Protein AF-A0A7H0GX21-F1 (afdb_monomer_lite)

Structure (mmCIF, N/CA/C/O backbone):
data_AF-A0A7H0GX21-F1
#
_entry.id   AF-A0A7H0GX21-F1
#
loop_
_atom_site.group_PDB
_atom_site.id
_atom_site.type_symbol
_atom_site.label_atom_id
_atom_site.label_alt_id
_atom_site.label_comp_id
_atom_site.label_asym_id
_atom_site.label_entity_id
_atom_site.label_seq_id
_atom_site.pdbx_PDB_ins_code
_atom_site.Cartn_x
_atom_site.Cartn_y
_atom_site.Cartn_z
_atom_site.occupancy
_atom_site.B_iso_or_equiv
_atom_site.auth_seq_id
_atom_site.auth_comp_id
_atom_site.auth_asym_id
_atom_site.auth_atom_id
_atom_site.pdbx_PDB_model_num
ATOM 1 N N . MET A 1 1 ? 19.961 -3.019 -1.672 1.00 74.25 1 MET A N 1
ATOM 2 C CA . MET A 1 1 ? 20.566 -2.486 -0.443 1.00 74.25 1 MET A CA 1
ATOM 3 C C . MET A 1 1 ? 20.013 -3.320 0.682 1.00 74.25 1 MET A C 1
ATOM 5 O O . MET A 1 1 ? 18.798 -3.332 0.883 1.00 74.25 1 MET A O 1
ATOM 9 N N . ASP A 1 2 ? 20.897 -4.065 1.322 1.00 89.25 2 ASP A N 1
ATOM 10 C CA . ASP A 1 2 ? 20.514 -5.063 2.308 1.00 89.25 2 ASP A CA 1
ATOM 11 C C . ASP A 1 2 ? 20.635 -4.426 3.687 1.00 89.25 2 ASP A C 1
ATOM 13 O O . ASP A 1 2 ? 21.675 -3.855 4.029 1.00 89.25 2 ASP A O 1
ATOM 17 N N . ALA A 1 3 ? 19.533 -4.445 4.429 1.00 93.12 3 ALA A N 1
ATOM 18 C CA . ALA A 1 3 ? 19.441 -3.843 5.743 1.00 93.12 3 ALA A CA 1
ATOM 19 C C . ALA A 1 3 ? 18.530 -4.665 6.651 1.00 93.12 3 ALA A C 1
ATOM 21 O O . ALA A 1 3 ? 17.488 -5.170 6.220 1.00 93.12 3 ALA A O 1
ATOM 22 N N . GLU A 1 4 ? 18.904 -4.734 7.921 1.00 95.38 4 GLU A N 1
ATOM 23 C CA . GLU A 1 4 ? 18.076 -5.256 9.002 1.00 95.38 4 GLU A CA 1
ATOM 24 C C . GLU A 1 4 ? 17.514 -4.090 9.807 1.00 95.38 4 GLU A C 1
ATOM 26 O O . GLU A 1 4 ? 18.207 -3.111 10.080 1.00 95.38 4 GLU A O 1
ATOM 31 N N . GLY A 1 5 ? 16.238 -4.173 10.151 1.00 95.25 5 GLY A N 1
ATOM 32 C CA . GLY A 1 5 ? 15.486 -3.104 10.776 1.00 95.25 5 GLY A CA 1
ATOM 33 C C . GLY A 1 5 ? 14.825 -3.544 12.071 1.00 95.25 5 GLY A C 1
ATOM 34 O O . GLY A 1 5 ? 14.295 -4.650 12.159 1.00 95.25 5 GLY A O 1
ATOM 35 N N . THR A 1 6 ? 14.795 -2.643 13.048 1.00 96.31 6 THR A N 1
ATOM 36 C CA . THR A 1 6 ? 14.130 -2.841 14.338 1.00 96.31 6 THR A CA 1
ATOM 37 C C . THR A 1 6 ? 13.235 -1.647 14.648 1.00 96.31 6 THR A C 1
ATOM 39 O O . THR A 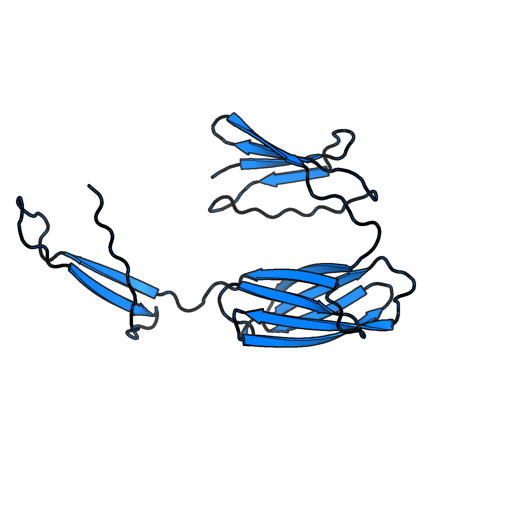1 6 ? 13.656 -0.503 14.481 1.00 96.31 6 THR A O 1
ATOM 42 N N . ILE A 1 7 ? 12.012 -1.906 15.112 1.00 95.56 7 ILE A N 1
ATOM 43 C CA . ILE A 1 7 ? 11.089 -0.892 15.633 1.00 95.56 7 ILE A CA 1
ATOM 44 C C . ILE A 1 7 ? 11.129 -0.922 17.157 1.00 95.56 7 ILE A C 1
ATOM 46 O O . ILE A 1 7 ? 10.951 -1.987 17.749 1.00 95.56 7 ILE A O 1
ATOM 50 N N . LEU A 1 8 ? 11.340 0.242 17.766 1.00 94.25 8 LEU A N 1
ATOM 51 C CA . LEU A 1 8 ? 11.380 0.445 19.210 1.00 94.25 8 LEU A CA 1
ATOM 52 C C . LEU A 1 8 ? 10.227 1.339 19.680 1.00 94.25 8 LEU A C 1
ATOM 54 O O . LEU A 1 8 ? 9.843 2.266 18.956 1.00 94.25 8 LEU A O 1
ATOM 58 N N . ASP A 1 9 ? 9.716 1.095 20.886 1.00 92.00 9 ASP A N 1
ATOM 59 C CA . ASP A 1 9 ? 8.868 2.057 21.604 1.00 92.00 9 ASP A CA 1
ATOM 60 C C . ASP A 1 9 ? 9.689 3.197 22.239 1.00 92.00 9 ASP A C 1
ATOM 62 O O . ASP A 1 9 ? 10.909 3.299 22.070 1.00 92.00 9 ASP A O 1
ATOM 66 N N . ALA A 1 10 ? 9.002 4.076 22.972 1.00 89.25 10 ALA A N 1
ATOM 67 C CA . ALA A 1 10 ? 9.611 5.202 23.670 1.00 89.25 10 ALA A CA 1
ATOM 68 C C . ALA A 1 10 ? 10.547 4.772 24.816 1.00 89.25 10 ALA A C 1
ATOM 70 O O . ALA A 1 10 ? 11.405 5.552 25.226 1.00 89.25 10 ALA A O 1
ATOM 71 N N . GLN A 1 11 ? 10.396 3.547 25.322 1.00 90.19 11 GLN A N 1
ATOM 72 C CA . GLN A 1 11 ? 11.200 2.950 26.386 1.00 90.19 11 GLN A CA 1
ATOM 73 C C . GLN A 1 11 ? 12.388 2.145 25.829 1.00 90.19 11 GLN A C 1
ATOM 75 O O . GLN A 1 11 ? 13.220 1.663 26.596 1.00 90.19 11 GLN A O 1
ATOM 80 N N . GLY A 1 12 ? 12.499 2.022 24.503 1.00 90.75 12 GLY A N 1
ATOM 81 C CA . GLY A 1 12 ? 13.546 1.262 23.827 1.00 90.75 12 GLY A CA 1
ATOM 82 C C . GLY A 1 12 ? 13.254 -0.236 23.703 1.00 90.75 12 GLY A C 1
ATOM 83 O O . GLY A 1 12 ? 14.140 -0.984 23.287 1.00 90.75 12 GLY A O 1
ATOM 84 N N . ALA A 1 13 ? 12.043 -0.693 24.031 1.00 92.12 13 ALA A N 1
ATOM 85 C CA . ALA A 1 13 ? 11.663 -2.089 23.863 1.00 92.12 13 ALA A CA 1
ATOM 86 C C . ALA A 1 13 ? 11.448 -2.421 22.382 1.00 92.12 13 ALA A C 1
ATOM 88 O O . ALA A 1 13 ? 10.879 -1.639 21.621 1.00 92.12 13 ALA A O 1
ATOM 89 N N . VAL A 1 14 ? 11.896 -3.608 21.970 1.00 93.25 14 VAL A N 1
ATOM 90 C CA . VAL A 1 14 ? 11.774 -4.081 20.587 1.00 93.25 14 VAL A CA 1
ATOM 91 C C . VAL A 1 14 ? 10.353 -4.565 20.317 1.00 93.25 14 VAL A C 1
ATOM 93 O O . VAL A 1 14 ? 9.901 -5.535 20.916 1.00 93.25 14 VAL A O 1
ATOM 96 N N . LEU A 1 15 ? 9.673 -3.924 19.366 1.00 92.19 15 LEU A N 1
ATOM 97 C CA . LEU A 1 15 ? 8.294 -4.248 18.984 1.00 92.19 15 LEU A CA 1
ATOM 98 C C . LEU A 1 15 ? 8.210 -5.085 17.709 1.00 92.19 15 LEU A C 1
ATOM 100 O O . LEU A 1 15 ? 7.289 -5.881 17.542 1.00 92.19 15 LEU A O 1
ATOM 104 N N . ALA A 1 16 ? 9.142 -4.879 16.779 1.00 94.06 16 ALA A N 1
ATOM 105 C CA . ALA A 1 16 ? 9.192 -5.614 15.524 1.00 94.06 16 ALA A CA 1
ATOM 106 C C . ALA A 1 16 ? 10.609 -5.626 14.955 1.00 94.06 16 ALA A C 1
ATOM 108 O O . ALA A 1 16 ? 11.380 -4.684 15.145 1.00 94.06 16 ALA A O 1
ATOM 109 N N . GLN A 1 17 ? 10.913 -6.676 14.200 1.00 94.81 17 GLN A N 1
ATOM 110 C CA . GLN A 1 17 ? 12.126 -6.796 13.401 1.00 94.81 17 GLN A CA 1
ATOM 111 C C . GLN A 1 17 ? 11.750 -7.071 11.949 1.00 94.81 17 GLN A C 1
ATOM 113 O O . GLN A 1 17 ? 10.741 -7.720 11.663 1.00 94.81 17 GLN A O 1
ATOM 118 N N . PHE A 1 18 ? 12.546 -6.559 11.020 1.00 94.56 18 PHE A N 1
ATOM 119 C CA . PHE A 1 18 ? 12.327 -6.729 9.593 1.00 94.56 18 PHE A CA 1
ATOM 120 C C . PHE A 1 18 ? 13.642 -6.700 8.829 1.00 94.56 18 PHE A C 1
ATOM 122 O O . PHE A 1 18 ? 14.675 -6.293 9.344 1.00 94.56 18 PHE A O 1
ATOM 129 N N . LYS A 1 19 ? 13.599 -7.124 7.571 1.00 94.38 19 LYS A N 1
ATOM 130 C CA . LYS A 1 19 ? 14.728 -7.025 6.650 1.00 94.38 19 LYS A CA 1
ATOM 131 C C . LYS A 1 19 ? 14.260 -6.483 5.317 1.00 94.38 19 LYS A C 1
ATOM 133 O O . LYS A 1 19 ? 13.098 -6.673 4.938 1.00 94.38 19 LYS A O 1
ATOM 138 N N . THR A 1 20 ? 15.154 -5.815 4.609 1.00 92.69 20 THR A N 1
ATOM 139 C CA . THR A 1 20 ? 14.897 -5.472 3.218 1.00 92.69 20 THR A CA 1
ATOM 140 C C . THR A 1 20 ? 14.940 -6.726 2.344 1.00 92.69 20 THR A C 1
ATOM 142 O O . THR A 1 20 ? 15.525 -7.759 2.667 1.00 92.69 20 THR A O 1
ATOM 145 N N . LEU A 1 21 ? 14.230 -6.635 1.233 1.00 89.06 21 LEU A N 1
ATOM 146 C CA . LEU A 1 21 ? 14.179 -7.575 0.133 1.00 89.06 21 LEU A CA 1
ATOM 147 C C . LEU A 1 21 ? 14.850 -6.896 -1.072 1.00 89.06 21 LEU A C 1
ATOM 149 O O . LEU A 1 21 ? 15.739 -6.049 -0.945 1.00 89.06 21 LEU A O 1
ATOM 153 N N . LYS A 1 22 ? 14.397 -7.233 -2.280 1.00 86.75 22 LYS A N 1
ATOM 154 C CA . LYS A 1 22 ? 14.915 -6.649 -3.514 1.00 86.75 22 LYS A CA 1
ATOM 155 C C . LYS A 1 22 ? 14.783 -5.120 -3.510 1.00 86.75 22 LYS A C 1
ATOM 157 O O . LYS A 1 22 ? 13.753 -4.574 -3.121 1.00 86.75 22 LYS A O 1
ATOM 162 N N . PHE A 1 23 ? 15.830 -4.444 -3.983 1.00 85.06 23 PHE A N 1
ATOM 163 C CA . PHE A 1 23 ? 15.886 -2.983 -4.139 1.00 85.06 23 PHE A CA 1
ATOM 164 C C . PHE A 1 23 ? 15.712 -2.176 -2.840 1.00 85.06 23 PHE A C 1
ATOM 166 O O . PHE A 1 23 ? 15.386 -0.997 -2.899 1.00 85.06 23 PHE A O 1
ATOM 173 N N . GLY A 1 24 ? 15.941 -2.782 -1.668 1.00 85.94 24 GLY A N 1
ATOM 174 C CA . GLY A 1 24 ? 15.760 -2.089 -0.387 1.00 85.94 24 GLY A CA 1
ATOM 175 C C . GLY A 1 24 ? 14.299 -1.994 0.073 1.00 85.94 24 GLY A C 1
ATOM 176 O O . GLY A 1 24 ? 14.019 -1.344 1.074 1.00 85.94 24 GLY A O 1
ATOM 177 N N . LEU A 1 25 ? 13.362 -2.646 -0.625 1.00 88.12 25 LEU A N 1
ATOM 178 C CA . LEU A 1 25 ? 11.952 -2.699 -0.232 1.00 88.12 25 LEU A CA 1
ATOM 179 C C . LEU A 1 25 ? 11.747 -3.690 0.912 1.00 88.12 25 LEU A C 1
ATOM 181 O O . LEU A 1 25 ? 12.352 -4.751 0.916 1.00 88.12 25 LEU A O 1
ATOM 185 N N . GLY A 1 26 ? 10.842 -3.407 1.841 1.00 87.19 26 GLY A N 1
ATOM 186 C CA . GLY A 1 26 ? 10.503 -4.321 2.931 1.00 87.19 26 GLY A CA 1
ATOM 187 C C . GLY A 1 26 ? 9.049 -4.171 3.358 1.00 87.19 26 GLY A C 1
ATOM 188 O O . GLY A 1 26 ? 8.380 -3.197 3.011 1.00 87.19 26 GLY A O 1
ATOM 189 N N . LYS A 1 27 ? 8.551 -5.149 4.113 1.00 87.25 27 LYS A N 1
ATOM 190 C CA . LYS A 1 27 ? 7.226 -5.110 4.737 1.00 87.25 27 LYS A CA 1
ATOM 191 C C . LYS A 1 27 ? 7.335 -5.680 6.141 1.00 87.25 27 LYS A C 1
ATOM 193 O O . LYS A 1 27 ? 7.929 -6.736 6.330 1.00 87.25 27 LYS A O 1
ATOM 198 N N . PHE A 1 28 ? 6.704 -5.014 7.095 1.00 89.56 28 PHE A N 1
ATOM 199 C CA . PHE A 1 28 ? 6.534 -5.506 8.453 1.00 89.56 28 PHE A CA 1
ATOM 200 C C . PHE A 1 28 ? 5.136 -5.160 8.954 1.00 89.56 28 PHE A C 1
ATOM 202 O O . PHE A 1 28 ? 4.472 -4.274 8.411 1.00 89.56 28 PHE A O 1
ATOM 209 N N . ALA A 1 29 ? 4.675 -5.905 9.951 1.00 86.94 29 ALA A N 1
ATOM 210 C CA . ALA A 1 29 ? 3.443 -5.615 10.662 1.00 86.94 29 ALA A CA 1
ATOM 211 C C . ALA A 1 29 ? 3.805 -5.014 12.016 1.00 86.94 29 ALA A C 1
ATOM 213 O O . ALA A 1 29 ? 4.709 -5.495 12.693 1.00 86.94 29 ALA A O 1
ATOM 214 N N . PHE A 1 30 ? 3.106 -3.953 12.382 1.00 86.44 30 PHE A N 1
ATOM 215 C CA . PHE A 1 30 ? 3.296 -3.260 13.639 1.00 86.44 30 PHE A CA 1
ATOM 216 C C . PHE A 1 30 ? 1.964 -2.621 14.023 1.00 86.44 30 PHE A C 1
ATOM 218 O O . PHE A 1 30 ? 1.330 -1.972 13.189 1.00 86.44 30 PHE A O 1
ATOM 225 N N . THR A 1 31 ? 1.547 -2.832 15.267 1.00 85.25 31 THR A N 1
ATOM 226 C CA . THR A 1 31 ? 0.347 -2.222 15.836 1.00 85.25 31 THR A CA 1
ATOM 227 C C . THR A 1 31 ? 0.799 -1.339 16.987 1.00 85.25 31 THR A C 1
ATOM 229 O O . THR A 1 31 ? 1.321 -1.873 17.968 1.00 85.25 31 THR A O 1
ATOM 232 N N . PRO A 1 32 ? 0.634 -0.014 16.891 1.00 84.06 32 PRO A N 1
ATOM 233 C CA . PRO A 1 32 ? 0.922 0.856 18.013 1.00 84.06 32 PRO A CA 1
ATOM 234 C C . PRO A 1 32 ? 0.004 0.548 19.196 1.00 84.06 32 PRO A C 1
ATOM 236 O O . PRO A 1 32 ? -1.183 0.283 19.019 1.00 84.06 32 PRO A O 1
ATOM 239 N N . THR A 1 33 ? 0.565 0.570 20.398 1.00 77.31 33 THR A N 1
ATOM 240 C CA . THR A 1 33 ? -0.115 0.164 21.636 1.00 77.31 33 THR A CA 1
ATOM 241 C C . THR A 1 33 ? -0.567 1.342 22.493 1.00 77.31 33 THR A C 1
ATOM 243 O O . THR A 1 33 ? -1.404 1.154 23.370 1.00 77.31 33 THR A O 1
ATOM 246 N N . GLN A 1 34 ? -0.023 2.541 22.266 1.00 74.75 34 GLN A N 1
ATOM 247 C CA . GLN A 1 34 ? -0.271 3.724 23.089 1.00 74.75 34 GLN A CA 1
ATOM 248 C C . GLN A 1 34 ? -0.414 4.983 22.225 1.00 74.75 34 GLN A C 1
ATOM 250 O O . GLN A 1 34 ? 0.342 5.195 21.273 1.00 74.75 34 GLN A O 1
ATOM 255 N N . GLU A 1 35 ? -1.393 5.820 22.567 1.00 71.94 35 GLU A N 1
ATOM 256 C CA . GLU A 1 35 ? -1.643 7.105 21.911 1.00 71.94 35 GLU A CA 1
ATOM 257 C C . GLU A 1 35 ? -0.509 8.092 22.200 1.00 71.94 35 GLU A C 1
ATOM 259 O O . GLU A 1 35 ? 0.038 8.114 23.300 1.00 71.94 35 GLU A O 1
ATOM 264 N N . GLY A 1 36 ? -0.127 8.907 21.214 1.00 69.56 36 GLY A N 1
ATOM 265 C CA . GLY A 1 36 ? 0.942 9.897 21.390 1.00 69.56 36 GLY A CA 1
ATOM 266 C C . GLY A 1 36 ? 2.350 9.313 21.578 1.00 69.56 36 GLY A C 1
ATOM 267 O O . GLY A 1 36 ? 3.317 10.077 21.578 1.00 69.56 36 GLY A O 1
ATOM 268 N N . SER A 1 37 ? 2.500 7.987 21.679 1.00 75.75 37 SER A N 1
ATOM 269 C CA . SER A 1 37 ? 3.806 7.351 21.832 1.00 75.75 37 SER A CA 1
ATOM 270 C C . SER A 1 37 ? 4.665 7.531 20.583 1.00 75.75 37 SER A C 1
ATOM 272 O O . SER A 1 37 ? 4.227 7.343 19.445 1.00 75.75 37 SER A O 1
ATOM 274 N N . GLY A 1 38 ? 5.918 7.922 20.815 1.00 86.88 38 GLY A N 1
ATOM 275 C CA . GLY A 1 38 ? 6.940 8.008 19.782 1.00 86.88 38 GLY A CA 1
ATOM 276 C C . GLY A 1 38 ? 7.562 6.640 19.541 1.00 86.88 38 GLY A C 1
ATOM 277 O O . GLY A 1 38 ? 8.013 5.990 20.481 1.00 86.88 38 GLY A O 1
ATOM 278 N N . TYR A 1 39 ? 7.624 6.229 18.279 1.00 94.19 39 TYR A N 1
ATOM 279 C CA . TYR A 1 39 ? 8.296 4.999 17.867 1.00 94.19 39 TYR A CA 1
ATOM 280 C C . TYR A 1 39 ? 9.547 5.327 17.064 1.00 94.19 39 TYR A C 1
ATOM 282 O O . TYR A 1 39 ? 9.598 6.334 16.355 1.00 94.19 39 TYR A O 1
ATOM 290 N N . THR A 1 40 ? 10.562 4.474 17.154 1.00 95.38 40 THR A N 1
ATOM 291 C CA . THR A 1 40 ? 11.828 4.666 16.438 1.00 95.38 40 THR A CA 1
ATOM 292 C C . THR A 1 40 ? 12.140 3.453 15.578 1.00 95.38 40 THR A C 1
ATOM 294 O O . THR A 1 40 ? 1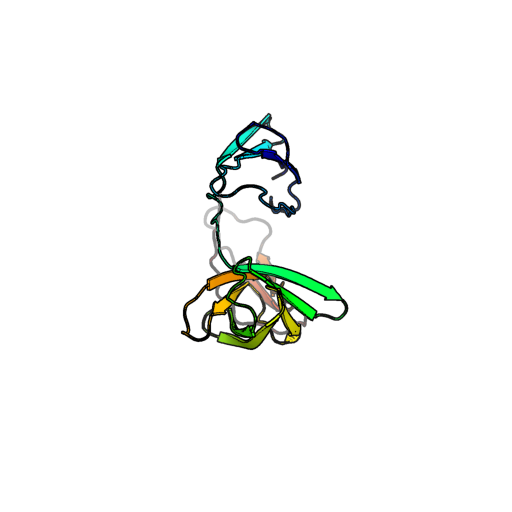2.134 2.329 16.064 1.00 95.38 40 THR A O 1
ATOM 297 N N . ALA A 1 41 ? 12.443 3.681 14.303 1.00 95.69 41 ALA A N 1
ATOM 298 C CA . ALA A 1 41 ? 13.000 2.676 13.411 1.00 95.69 41 ALA A CA 1
ATOM 299 C C . ALA A 1 41 ? 14.526 2.812 13.367 1.00 95.69 41 ALA A C 1
ATOM 301 O O . ALA A 1 41 ? 15.049 3.896 13.098 1.00 95.69 41 ALA A O 1
ATOM 302 N N . ILE A 1 42 ? 15.235 1.711 13.601 1.00 96.31 42 ILE A N 1
ATOM 303 C CA . ILE A 1 42 ? 16.690 1.610 13.454 1.00 96.31 42 ILE A CA 1
ATOM 304 C C . ILE A 1 42 ? 16.975 0.649 12.310 1.00 96.31 42 ILE A C 1
ATOM 306 O O . ILE A 1 42 ? 16.547 -0.498 12.372 1.00 96.31 42 ILE A O 1
ATOM 310 N N . LEU A 1 43 ? 17.702 1.102 11.291 1.00 95.31 43 LEU A N 1
ATOM 311 C CA . LEU A 1 43 ? 18.177 0.288 10.177 1.00 95.31 43 LEU A CA 1
ATOM 312 C C . LEU A 1 43 ? 19.686 0.090 10.301 1.00 95.31 43 LEU A C 1
ATOM 314 O O . LEU A 1 43 ? 20.411 1.051 10.553 1.00 95.31 43 LEU A O 1
ATOM 318 N N . ARG A 1 44 ? 20.155 -1.139 10.105 1.00 95.38 44 ARG A N 1
ATOM 319 C CA . ARG A 1 44 ? 21.566 -1.533 10.092 1.00 95.38 44 ARG A CA 1
ATOM 320 C C . ARG A 1 44 ? 21.905 -2.102 8.725 1.00 95.38 44 ARG A C 1
ATOM 322 O O . ARG A 1 44 ? 21.238 -3.025 8.264 1.00 95.38 44 ARG A O 1
ATOM 329 N N . PHE A 1 45 ? 22.930 -1.552 8.090 1.00 93.12 45 PHE A N 1
ATOM 330 C CA . PHE A 1 45 ? 23.367 -1.942 6.754 1.00 93.12 45 PHE A CA 1
ATOM 331 C C . PHE A 1 45 ? 24.579 -2.875 6.813 1.00 93.12 45 PHE A C 1
ATOM 333 O O . PHE A 1 45 ? 25.313 -2.916 7.802 1.00 93.12 45 PHE A O 1
ATOM 340 N N . SER A 1 46 ? 24.819 -3.614 5.729 1.00 89.12 46 SER A N 1
ATOM 341 C CA . SER A 1 46 ? 25.948 -4.552 5.628 1.00 89.12 46 SER A CA 1
ATOM 342 C C . SER A 1 46 ? 27.324 -3.882 5.753 1.00 89.12 46 SER A C 1
ATOM 344 O O . SER A 1 46 ? 28.267 -4.499 6.243 1.00 89.12 46 SER A O 1
ATOM 346 N N . ASN A 1 47 ? 27.436 -2.601 5.391 1.00 90.00 47 ASN A N 1
ATOM 347 C CA . ASN A 1 47 ? 28.640 -1.779 5.563 1.00 90.00 47 ASN A CA 1
ATOM 348 C C . ASN A 1 47 ? 28.838 -1.263 7.008 1.00 90.00 47 ASN A C 1
ATOM 350 O O . ASN A 1 47 ? 29.702 -0.422 7.237 1.00 90.00 47 ASN A O 1
ATOM 354 N N . ARG A 1 48 ? 28.061 -1.767 7.981 1.00 88.25 48 ARG A N 1
ATOM 355 C CA . ARG A 1 48 ? 28.036 -1.356 9.399 1.00 88.25 48 ARG A CA 1
ATOM 356 C C . ARG A 1 48 ? 27.507 0.055 9.663 1.00 88.25 48 ARG A C 1
ATOM 358 O O . ARG A 1 48 ? 27.504 0.483 10.817 1.00 88.25 48 ARG A O 1
ATOM 365 N N . GLU A 1 49 ? 27.013 0.760 8.651 1.00 93.62 49 GLU A N 1
ATOM 366 C CA . GLU A 1 49 ? 26.297 2.013 8.869 1.00 93.62 49 GLU A CA 1
ATOM 367 C C . GLU A 1 49 ? 24.933 1.750 9.512 1.00 93.62 49 GLU A C 1
ATOM 369 O O . GLU A 1 49 ? 24.330 0.680 9.360 1.00 93.62 49 GLU A O 1
ATOM 374 N N . SER A 1 50 ? 24.424 2.750 10.230 1.00 94.50 50 SER A N 1
ATOM 375 C CA . SER A 1 50 ? 23.083 2.697 10.797 1.00 94.50 50 SER A CA 1
ATOM 376 C C . SER A 1 50 ? 22.331 4.000 10.585 1.00 94.50 50 SER A C 1
ATOM 378 O O . SER A 1 50 ? 22.911 5.085 10.593 1.00 94.50 50 SER A O 1
ATOM 380 N N . VAL A 1 51 ? 21.023 3.879 10.381 1.00 95.12 51 VAL A N 1
ATOM 381 C CA . VAL A 1 51 ? 20.110 5.010 10.237 1.00 95.12 51 VAL A CA 1
ATOM 382 C C . VAL A 1 51 ? 18.998 4.866 11.259 1.00 95.12 51 VAL A C 1
ATOM 384 O O . VAL A 1 51 ? 18.277 3.871 11.275 1.00 95.12 51 VAL A O 1
ATOM 387 N N . THR A 1 52 ? 18.833 5.900 12.075 1.00 96.25 52 THR A N 1
ATOM 388 C CA . THR A 1 52 ? 17.767 5.991 13.073 1.00 96.25 52 THR A CA 1
ATOM 389 C C . THR A 1 52 ? 16.750 7.032 12.632 1.00 96.25 52 THR A C 1
ATOM 391 O O . THR A 1 52 ? 17.107 8.164 12.296 1.00 96.25 52 THR A O 1
ATOM 394 N N . ARG A 1 53 ? 15.467 6.665 12.623 1.00 95.31 53 ARG A N 1
ATOM 395 C CA . ARG A 1 53 ? 14.363 7.549 12.235 1.00 95.31 53 ARG A CA 1
ATOM 396 C C . ARG A 1 53 ? 13.217 7.449 13.229 1.00 95.31 53 ARG A C 1
ATOM 398 O O . ARG A 1 53 ? 12.726 6.359 13.503 1.00 95.31 53 ARG A O 1
ATOM 405 N N . LYS A 1 54 ? 12.763 8.601 13.728 1.00 94.31 54 LYS A N 1
ATOM 406 C CA . LYS A 1 54 ? 11.498 8.687 14.462 1.00 94.31 54 LYS A CA 1
ATOM 407 C C . LYS A 1 54 ? 10.349 8.450 13.485 1.00 94.31 54 LYS A C 1
ATOM 409 O O . LYS A 1 54 ? 10.326 9.048 12.409 1.00 94.31 54 LYS A O 1
ATOM 414 N N . LEU A 1 55 ? 9.433 7.566 13.853 1.00 91.75 55 LEU A N 1
ATOM 415 C CA . LEU A 1 55 ? 8.182 7.370 13.137 1.00 91.75 55 LEU A CA 1
ATOM 416 C C . LEU A 1 55 ? 7.201 8.499 13.494 1.00 91.75 55 LEU A C 1
ATOM 418 O O . LEU A 1 55 ? 7.331 9.102 14.564 1.00 91.75 55 LEU A O 1
ATOM 422 N N . PRO A 1 56 ? 6.228 8.798 12.615 1.00 89.00 56 PRO A N 1
ATOM 423 C CA . PRO A 1 56 ? 5.166 9.750 12.919 1.00 89.00 56 PRO A CA 1
ATOM 424 C C . PRO A 1 56 ? 4.435 9.397 14.218 1.00 89.00 56 PRO A C 1
ATOM 426 O O . PRO A 1 56 ? 4.300 8.220 14.561 1.00 89.00 56 PRO A O 1
ATOM 429 N N . SER A 1 57 ? 3.950 10.416 14.927 1.00 86.25 57 SER A N 1
ATOM 430 C CA . SER A 1 57 ? 3.150 10.220 16.134 1.00 86.25 57 SER A CA 1
ATOM 431 C C . SER A 1 57 ? 1.840 9.501 15.815 1.00 86.25 57 SER A C 1
ATOM 433 O O . SER A 1 57 ? 1.211 9.723 14.777 1.00 86.25 57 SER A O 1
ATOM 435 N N . VAL A 1 58 ? 1.419 8.632 16.731 1.00 86.88 58 VAL A N 1
ATOM 436 C CA . VAL A 1 58 ? 0.154 7.905 16.606 1.00 86.88 58 VAL A CA 1
ATOM 437 C C . VAL A 1 58 ? -1.003 8.828 16.945 1.00 86.88 58 VAL A C 1
ATOM 439 O O . VAL A 1 58 ? -1.029 9.436 18.016 1.00 86.88 58 VAL A O 1
ATOM 442 N N . GLN A 1 59 ? -1.974 8.900 16.040 1.00 84.25 59 GLN A N 1
ATOM 443 C CA . GLN A 1 59 ? -3.237 9.579 16.294 1.00 84.25 59 GLN A CA 1
ATOM 444 C C . GLN A 1 59 ? -4.117 8.721 17.204 1.00 84.25 59 GLN A C 1
ATOM 446 O O . GLN A 1 59 ? -4.293 7.530 16.953 1.00 84.25 59 GLN A O 1
ATOM 451 N N . ALA A 1 60 ? -4.685 9.347 18.236 1.00 83.62 60 ALA A N 1
ATOM 452 C CA . ALA A 1 60 ? -5.569 8.697 19.199 1.00 83.62 60 ALA A CA 1
ATOM 453 C C . ALA A 1 60 ? -6.823 8.105 18.549 1.00 83.62 60 ALA A C 1
ATOM 455 O O . ALA A 1 60 ? -7.300 7.055 18.954 1.00 83.62 60 ALA A O 1
ATOM 456 N N . GLN A 1 61 ? -7.358 8.758 17.517 1.00 87.00 61 GLN A N 1
ATOM 457 C CA . GLN A 1 61 ? -8.584 8.345 16.842 1.00 87.00 61 GLN A CA 1
ATOM 458 C C . GLN A 1 61 ? -8.425 8.446 15.331 1.00 87.00 61 GLN A C 1
ATOM 460 O O . GLN A 1 61 ? -7.775 9.366 14.834 1.00 87.00 61 GLN A O 1
ATOM 465 N N . GLY A 1 62 ? -9.048 7.527 14.593 1.00 89.50 62 GLY A N 1
ATOM 466 C CA . GLY A 1 62 ? -9.056 7.607 13.138 1.00 89.50 62 GLY A CA 1
ATOM 467 C C . GLY A 1 62 ? -9.503 6.336 12.430 1.00 89.50 62 GLY A C 1
ATOM 468 O O . GLY A 1 62 ? -10.248 5.513 12.969 1.00 89.50 62 GLY A O 1
ATOM 469 N N . TYR A 1 63 ? -9.045 6.210 11.185 1.00 92.06 63 TYR A N 1
ATOM 470 C CA . TYR A 1 63 ? -9.343 5.095 10.293 1.00 92.06 63 TYR A CA 1
ATOM 471 C C . TYR A 1 63 ? -8.036 4.535 9.738 1.00 92.06 63 TYR A C 1
ATOM 473 O O . TYR A 1 63 ? -7.186 5.274 9.237 1.00 92.06 63 TYR A O 1
ATOM 481 N N . VAL A 1 64 ? -7.894 3.215 9.785 1.00 92.56 64 VAL A N 1
ATOM 482 C CA . VAL A 1 64 ? -6.755 2.489 9.223 1.00 92.56 64 VAL A CA 1
ATOM 483 C C . VAL A 1 64 ? -7.229 1.651 8.045 1.00 92.56 64 VAL A C 1
ATOM 485 O O . VAL A 1 64 ? -8.174 0.872 8.169 1.00 92.56 64 VAL A O 1
ATOM 488 N N . LEU A 1 65 ? -6.536 1.790 6.914 1.00 95.31 65 LEU A N 1
ATOM 489 C CA . LEU A 1 65 ? -6.714 0.957 5.729 1.00 95.31 65 LEU A CA 1
ATOM 490 C C . LEU A 1 65 ? -5.656 -0.147 5.690 1.00 95.31 65 LEU A C 1
ATOM 492 O O . LEU A 1 65 ? -4.452 0.121 5.646 1.00 95.31 65 LEU A O 1
ATOM 496 N N . ARG A 1 66 ? -6.101 -1.402 5.632 1.00 94.31 66 A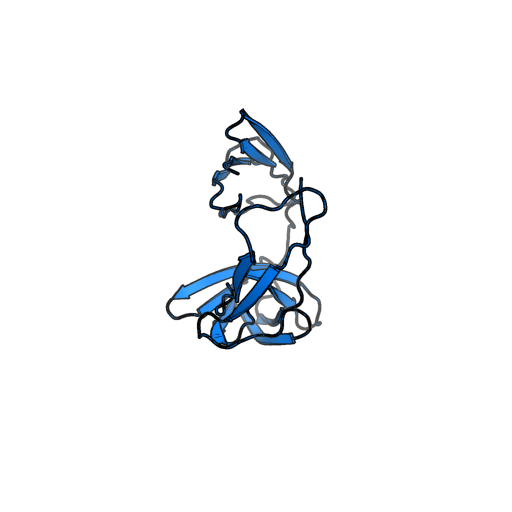RG A N 1
ATOM 497 C CA . ARG A 1 66 ? -5.239 -2.568 5.411 1.00 94.31 66 ARG A CA 1
ATOM 498 C C . ARG A 1 66 ? -5.584 -3.226 4.086 1.00 94.31 66 ARG A C 1
ATOM 500 O O . ARG A 1 66 ? -6.724 -3.608 3.856 1.00 94.31 66 ARG A O 1
ATOM 507 N N . LEU A 1 67 ? -4.570 -3.388 3.243 1.00 95.12 67 LEU A N 1
ATOM 508 C CA . LEU A 1 67 ? -4.688 -4.018 1.932 1.00 95.12 67 LEU A CA 1
ATOM 509 C C . LEU A 1 67 ? -4.096 -5.419 1.980 1.00 95.12 67 LEU A C 1
ATOM 511 O O . LEU A 1 67 ? -2.952 -5.605 2.406 1.00 95.12 67 LEU A O 1
ATOM 515 N N . GLU A 1 68 ? -4.867 -6.386 1.505 1.00 94.12 68 GLU A N 1
ATOM 516 C CA . GLU A 1 68 ? -4.459 -7.777 1.394 1.00 94.12 68 GLU A CA 1
ATOM 517 C C . GLU A 1 68 ? -4.824 -8.321 0.022 1.00 94.12 68 GLU A C 1
ATOM 519 O O . GLU A 1 68 ? -5.990 -8.339 -0.368 1.00 94.12 68 GLU A O 1
ATOM 524 N N . GLU A 1 69 ? -3.829 -8.820 -0.701 1.00 92.31 69 GLU A N 1
ATOM 525 C CA . GLU A 1 69 ? -4.108 -9.641 -1.871 1.00 92.31 69 GLU A CA 1
ATOM 526 C C . GLU A 1 69 ? -4.651 -10.989 -1.399 1.00 92.31 69 GLU A C 1
ATOM 528 O O . GLU A 1 69 ? -4.017 -11.685 -0.601 1.00 92.31 69 GLU A O 1
ATOM 533 N N . LYS A 1 70 ? -5.846 -11.341 -1.867 1.00 86.62 70 LYS A N 1
ATOM 534 C CA . LYS A 1 70 ? -6.422 -12.673 -1.686 1.00 86.62 70 LYS A CA 1
ATOM 535 C C . LYS A 1 70 ? -6.163 -13.496 -2.950 1.00 86.62 70 LYS A C 1
ATOM 537 O O . LYS A 1 70 ? -5.810 -12.965 -4.006 1.00 86.62 70 LYS A O 1
ATOM 542 N N . GLY A 1 71 ? -6.319 -14.815 -2.837 1.00 79.19 71 GLY A N 1
ATOM 543 C CA . GLY A 1 71 ? -6.296 -15.700 -4.002 1.00 79.19 71 GLY A CA 1
ATOM 544 C C . GLY A 1 71 ? -7.313 -15.261 -5.066 1.00 79.19 71 GLY A C 1
ATOM 545 O O . GLY A 1 71 ? -8.233 -14.501 -4.777 1.00 79.19 71 GLY A O 1
ATOM 546 N N . GLN A 1 72 ? -7.144 -15.742 -6.302 1.00 80.44 72 GLN A N 1
ATOM 547 C CA . GLN A 1 72 ? -8.059 -15.473 -7.428 1.00 80.44 72 GLN A CA 1
ATOM 548 C C . GLN A 1 72 ? -8.085 -14.013 -7.928 1.00 80.44 72 GLN A C 1
ATOM 550 O O . GLN A 1 72 ? -9.053 -13.578 -8.542 1.00 80.44 72 GLN A O 1
ATOM 555 N N . GLY A 1 73 ? -7.013 -13.244 -7.707 1.00 89.44 73 GLY A N 1
ATOM 556 C CA . GLY A 1 73 ? -6.892 -11.896 -8.275 1.00 89.44 73 GLY A CA 1
ATOM 557 C C . GLY A 1 73 ? -7.749 -10.841 -7.573 1.00 89.44 73 GLY A C 1
ATOM 558 O O . GLY A 1 73 ? -8.031 -9.798 -8.160 1.00 89.44 73 GLY A O 1
ATOM 559 N N . GLN A 1 74 ? -8.143 -11.088 -6.324 1.00 95.00 74 GLN A N 1
ATOM 560 C CA . GLN A 1 74 ? -8.890 -10.134 -5.512 1.00 95.00 74 GLN A CA 1
ATOM 561 C C . GLN A 1 74 ? -7.962 -9.306 -4.617 1.00 95.00 74 GLN A C 1
ATOM 563 O O . GLN A 1 74 ? -6.978 -9.806 -4.065 1.00 95.00 74 GLN A O 1
ATOM 568 N N . LEU A 1 75 ? -8.310 -8.035 -4.436 1.00 95.94 75 LEU A N 1
ATOM 569 C CA . LEU A 1 75 ? -7.720 -7.143 -3.449 1.00 95.94 75 LEU A CA 1
ATOM 570 C C . LEU A 1 75 ? -8.771 -6.840 -2.384 1.00 95.94 75 LEU A C 1
ATOM 572 O O . LEU A 1 75 ? -9.802 -6.236 -2.667 1.00 95.94 75 LEU A O 1
ATOM 576 N N . ARG A 1 76 ? -8.494 -7.257 -1.153 1.00 96.88 76 ARG A N 1
ATOM 577 C CA . ARG A 1 76 ? -9.314 -6.947 0.012 1.00 96.88 76 ARG A CA 1
ATOM 578 C C . ARG A 1 76 ? -8.770 -5.704 0.699 1.00 96.88 76 ARG A C 1
ATOM 580 O O . ARG A 1 76 ? -7.574 -5.625 0.984 1.00 96.88 76 ARG A O 1
ATOM 587 N N . ILE A 1 77 ? -9.657 -4.765 0.990 1.00 97.19 77 ILE A N 1
ATOM 588 C CA . ILE A 1 77 ? -9.365 -3.535 1.717 1.00 97.19 77 ILE A CA 1
ATOM 589 C C . ILE A 1 77 ? -10.202 -3.553 2.984 1.00 97.19 77 ILE A C 1
ATOM 591 O O . ILE A 1 77 ? -11.419 -3.409 2.934 1.00 97.19 77 ILE A O 1
ATOM 595 N N . THR A 1 78 ? -9.547 -3.735 4.123 1.00 96.69 78 THR A N 1
ATOM 596 C CA . THR A 1 78 ? -10.196 -3.687 5.430 1.00 96.69 78 THR A CA 1
ATOM 597 C C . THR A 1 78 ? -10.029 -2.297 6.021 1.00 96.69 78 THR A C 1
ATOM 599 O O . THR A 1 78 ? -8.915 -1.772 6.087 1.00 96.69 78 THR A O 1
ATOM 602 N N . VAL A 1 79 ? -11.140 -1.729 6.477 1.00 95.88 79 VAL A N 1
ATOM 603 C CA . VAL A 1 79 ? -11.186 -0.496 7.257 1.00 95.88 79 VAL A CA 1
ATOM 604 C C . VAL A 1 79 ? -11.369 -0.870 8.719 1.00 95.88 79 VAL A C 1
ATOM 606 O O . VAL A 1 79 ? -12.278 -1.630 9.053 1.00 95.88 79 VAL A O 1
ATOM 609 N N . ALA A 1 80 ? -10.524 -0.330 9.589 1.00 92.94 80 ALA A N 1
ATOM 610 C CA . ALA A 1 80 ? -10.724 -0.379 11.030 1.00 92.94 80 ALA A CA 1
ATOM 611 C C . ALA A 1 80 ? -10.768 1.044 11.587 1.00 92.94 80 ALA A C 1
ATOM 613 O O . ALA A 1 80 ? -9.939 1.877 11.221 1.00 92.94 80 ALA A O 1
ATOM 614 N N . SER A 1 81 ? -11.715 1.309 12.478 1.00 92.19 81 SER A N 1
ATOM 615 C CA . SER A 1 81 ? -11.818 2.551 13.231 1.00 92.19 81 SER A CA 1
ATOM 616 C C . SER A 1 81 ? -12.028 2.247 14.706 1.00 92.19 81 SER A C 1
ATOM 618 O O . SER A 1 81 ? -12.712 1.290 15.066 1.00 92.19 81 SER A O 1
ATOM 620 N N . ASN A 1 82 ? -11.437 3.076 15.557 1.00 88.56 82 ASN A N 1
ATOM 621 C CA . ASN A 1 82 ? -11.635 3.053 17.002 1.00 88.56 82 ASN A CA 1
ATOM 622 C C . ASN A 1 82 ? -12.657 4.101 17.483 1.00 88.56 82 ASN A C 1
ATOM 624 O O . ASN A 1 82 ? -12.809 4.307 18.683 1.00 88.56 82 ASN A O 1
ATOM 628 N N . LEU A 1 83 ? -13.378 4.746 16.564 1.00 85.75 83 LEU A N 1
ATOM 629 C CA . LEU A 1 83 ? -14.464 5.672 16.875 1.00 85.75 83 LEU A CA 1
ATOM 630 C C . LEU A 1 83 ? -15.748 4.879 17.167 1.00 85.75 83 LEU A C 1
ATOM 632 O O . LEU A 1 83 ? -16.508 4.557 16.253 1.00 85.75 83 LEU A O 1
ATOM 636 N N . ALA A 1 84 ? -15.991 4.556 18.440 1.00 71.38 84 ALA A N 1
ATOM 637 C CA . ALA A 1 84 ? -17.145 3.753 18.872 1.00 71.38 84 ALA A CA 1
ATOM 638 C C . ALA A 1 84 ? -18.500 4.334 18.413 1.00 71.38 84 ALA A C 1
ATOM 640 O O . ALA A 1 84 ? -19.419 3.593 18.071 1.00 71.38 84 ALA A O 1
ATOM 641 N N . GLU A 1 85 ? -18.594 5.661 18.326 1.00 74.88 85 GLU A N 1
ATOM 642 C CA . GLU A 1 85 ? -19.811 6.397 17.957 1.00 74.88 85 GLU A CA 1
ATOM 643 C C . GLU A 1 85 ? -20.133 6.352 16.454 1.00 74.88 85 GLU A C 1
ATOM 645 O O . GLU A 1 85 ? -21.192 6.797 16.023 1.00 74.88 85 GLU A O 1
ATOM 650 N N . ARG A 1 86 ? -19.223 5.815 15.633 1.00 72.31 86 ARG A N 1
ATOM 651 C CA . ARG A 1 86 ? -19.340 5.767 14.165 1.00 72.31 86 ARG A CA 1
ATOM 652 C C . ARG A 1 86 ? -19.854 4.417 13.653 1.00 72.31 86 ARG A C 1
ATOM 654 O O . ARG A 1 86 ? -19.757 4.127 12.461 1.00 72.31 86 ARG A O 1
ATOM 661 N N . SER A 1 87 ? -20.395 3.568 14.530 1.00 74.75 87 SER A N 1
ATOM 662 C CA . SER A 1 87 ? -21.057 2.332 14.098 1.00 74.75 87 SER A CA 1
ATOM 663 C C . SER A 1 87 ? -22.246 2.662 13.187 1.00 74.75 87 SER A C 1
ATOM 665 O O . SER A 1 87 ? -23.049 3.538 13.497 1.00 74.75 87 SER A O 1
ATOM 667 N N . GLY A 1 88 ? -22.340 1.991 12.040 1.00 82.12 88 GLY A N 1
ATOM 668 C CA . GLY A 1 88 ? -23.341 2.264 11.008 1.00 82.12 88 GLY A CA 1
ATOM 669 C C . GLY A 1 88 ? -22.987 3.398 10.040 1.00 82.12 88 GLY A C 1
ATOM 670 O O . GLY A 1 88 ? -23.741 3.614 9.092 1.00 82.12 88 GLY A O 1
ATOM 671 N N . GLU A 1 89 ? -21.856 4.095 10.223 1.00 90.19 89 GLU A N 1
ATOM 672 C CA . GLU A 1 89 ? -21.409 5.129 9.284 1.00 90.19 89 GLU A CA 1
ATOM 673 C C . GLU A 1 89 ? -21.147 4.535 7.895 1.00 90.19 89 GLU A C 1
ATOM 675 O O . GLU A 1 89 ? -20.494 3.498 7.750 1.00 90.19 89 GLU A O 1
ATOM 680 N N . GLU A 1 90 ? -21.644 5.222 6.869 1.00 94.88 90 GLU A N 1
ATOM 681 C CA . GLU A 1 90 ? -21.367 4.909 5.474 1.00 94.88 90 GLU A CA 1
ATOM 682 C C . GLU A 1 90 ? -20.050 5.551 5.033 1.00 94.88 90 GLU A C 1
ATOM 684 O O . GLU A 1 90 ? -19.813 6.750 5.216 1.00 94.88 90 GLU A O 1
ATOM 689 N N . LEU A 1 91 ? -19.191 4.720 4.458 1.00 96.31 91 LEU A N 1
ATOM 690 C CA . LEU A 1 91 ? -17.871 5.071 3.976 1.00 96.31 91 LEU A CA 1
ATOM 691 C C . LEU A 1 91 ? -17.786 4.825 2.478 1.00 96.31 91 LEU A C 1
ATOM 693 O O . LEU A 1 91 ? -18.284 3.817 1.978 1.00 96.31 91 LEU A O 1
ATOM 697 N N . PHE A 1 92 ? -17.071 5.706 1.790 1.00 97.88 92 PHE A N 1
ATOM 698 C CA . PHE A 1 92 ? -16.864 5.642 0.349 1.00 97.88 92 PHE A CA 1
ATOM 699 C C . PHE A 1 92 ? -15.384 5.453 0.053 1.00 97.88 92 PHE A C 1
ATOM 701 O O . PHE A 1 92 ? -14.541 6.159 0.604 1.00 97.88 92 PHE A O 1
ATOM 708 N N . LEU A 1 93 ? -15.058 4.517 -0.827 1.00 98.06 93 LEU A N 1
ATOM 709 C CA . LEU A 1 93 ? -13.704 4.276 -1.297 1.00 98.06 93 LEU A CA 1
ATOM 710 C C . LEU A 1 93 ? -13.588 4.719 -2.749 1.00 98.06 93 LEU A C 1
ATOM 712 O O . LEU A 1 93 ? -14.272 4.182 -3.621 1.00 98.06 93 LEU A O 1
ATOM 716 N N . ILE A 1 94 ? -12.676 5.651 -3.012 1.00 97.69 94 ILE A N 1
ATOM 717 C CA . ILE A 1 94 ? -12.301 6.039 -4.370 1.00 97.69 94 ILE A CA 1
ATOM 718 C C . ILE A 1 94 ? -10.895 5.527 -4.655 1.00 97.69 94 ILE A C 1
ATOM 720 O O . ILE A 1 94 ? -9.963 5.807 -3.903 1.00 97.69 94 ILE A O 1
ATOM 724 N N . GLY A 1 95 ? -10.742 4.783 -5.748 1.00 97.31 95 GLY A N 1
ATOM 725 C CA . GLY A 1 95 ? -9.454 4.299 -6.240 1.00 97.31 95 GLY A CA 1
ATOM 726 C C . GLY A 1 95 ? -9.137 4.898 -7.602 1.00 97.31 95 GLY A C 1
ATOM 727 O O . GLY A 1 95 ? -9.897 4.705 -8.557 1.00 97.31 95 GLY A O 1
ATOM 728 N N . HIS A 1 96 ? -8.014 5.602 -7.713 1.00 96.06 96 HIS A N 1
ATOM 729 C CA . HIS A 1 96 ? -7.599 6.240 -8.960 1.00 96.06 96 HIS A CA 1
ATOM 730 C C . HIS A 1 96 ? -6.114 6.031 -9.264 1.00 96.06 96 HIS A C 1
ATOM 732 O O . HIS A 1 96 ? -5.286 5.886 -8.368 1.00 96.06 96 HIS A O 1
ATOM 738 N N . ALA A 1 97 ? -5.776 6.020 -10.550 1.00 93.94 97 ALA A N 1
ATOM 739 C CA . ALA A 1 97 ? -4.406 5.984 -11.043 1.00 93.94 97 ALA A CA 1
ATOM 740 C C . ALA A 1 97 ? -4.238 7.094 -12.089 1.00 93.94 97 ALA A C 1
ATOM 742 O O . ALA A 1 97 ? -4.915 7.099 -13.122 1.00 93.94 97 ALA A O 1
ATOM 743 N N . GLY A 1 98 ? -3.377 8.073 -11.801 1.00 86.81 98 GLY A N 1
ATOM 744 C CA . GLY A 1 98 ? -3.310 9.308 -12.585 1.00 86.81 98 GLY A CA 1
ATOM 745 C C . GLY A 1 98 ? -4.667 10.019 -12.605 1.00 86.81 98 GLY A C 1
ATOM 746 O O . GLY A 1 98 ? -5.268 10.237 -11.561 1.00 86.81 98 GLY A O 1
ATOM 747 N N . GLN A 1 99 ? -5.181 10.336 -13.794 1.00 84.94 99 GLN A N 1
ATOM 748 C CA . GLN A 1 99 ? -6.480 11.009 -13.963 1.00 84.94 99 GLN A CA 1
ATOM 749 C C . GLN A 1 99 ? -7.668 10.036 -14.106 1.00 84.94 99 GLN A C 1
ATOM 751 O O . GLN A 1 99 ? -8.784 10.465 -14.389 1.00 84.94 99 GLN A O 1
ATOM 756 N N . LYS A 1 100 ? -7.453 8.722 -13.945 1.00 89.19 100 LYS A N 1
ATOM 757 C CA . LYS A 1 100 ? -8.490 7.702 -14.149 1.00 89.19 100 LYS A CA 1
ATOM 758 C C . LYS A 1 100 ? -8.972 7.131 -12.820 1.00 89.19 100 LYS A C 1
ATOM 760 O O . LYS A 1 100 ? -8.211 6.470 -12.114 1.00 89.19 100 LYS A O 1
ATOM 765 N N . ILE A 1 101 ? -10.256 7.316 -12.527 1.00 92.75 101 ILE A N 1
ATOM 766 C CA . ILE A 1 101 ? -10.947 6.620 -11.437 1.00 92.75 101 ILE A CA 1
ATOM 767 C C . ILE A 1 101 ? -11.317 5.216 -11.926 1.00 92.75 101 ILE A C 1
ATOM 769 O O . ILE A 1 101 ? -11.857 5.050 -13.018 1.00 92.75 101 ILE A O 1
ATOM 773 N N . SER A 1 102 ? -10.986 4.202 -11.131 1.00 92.69 102 SER A N 1
ATOM 774 C CA . SER A 1 102 ? -11.259 2.785 -11.423 1.00 92.69 102 SER A CA 1
ATOM 775 C C . SER A 1 102 ? -12.092 2.098 -10.344 1.00 92.69 102 SER A C 1
ATOM 777 O O . SER A 1 102 ? -12.607 1.010 -10.574 1.00 92.69 102 SER A O 1
ATOM 779 N N . VAL A 1 103 ? -12.237 2.732 -9.179 1.00 96.44 103 VAL A N 1
ATOM 780 C CA . VAL A 1 103 ? -12.984 2.202 -8.039 1.00 96.44 103 VAL A CA 1
ATOM 781 C C . VAL A 1 103 ? -13.819 3.321 -7.442 1.00 96.44 103 VAL A C 1
ATOM 783 O O . VAL A 1 103 ? -13.302 4.408 -7.179 1.00 96.44 103 VAL A O 1
ATOM 786 N N . SER A 1 104 ? -15.097 3.030 -7.229 1.00 96.31 104 SER A N 1
ATOM 787 C CA . SER A 1 104 ? -16.036 3.862 -6.489 1.00 96.31 104 SER A CA 1
ATOM 788 C C . SER A 1 104 ? -17.002 2.919 -5.786 1.00 96.31 104 SER A C 1
ATOM 790 O O . SER A 1 104 ? -17.947 2.428 -6.389 1.00 96.31 104 SER A O 1
ATOM 792 N N . GLU A 1 105 ? -16.695 2.603 -4.534 1.00 97.38 105 GLU A N 1
ATOM 793 C CA . GLU A 1 105 ? -17.430 1.613 -3.745 1.00 97.38 105 GLU A CA 1
ATOM 794 C C . GLU A 1 105 ? -17.880 2.225 -2.423 1.00 97.38 105 GLU A C 1
ATOM 796 O O . GLU A 1 105 ? -17.264 3.174 -1.929 1.00 97.38 105 GLU A O 1
ATOM 801 N N . ALA A 1 106 ? -18.925 1.662 -1.823 1.00 97.19 106 ALA A N 1
ATOM 802 C CA . ALA A 1 106 ? -19.405 2.064 -0.508 1.00 97.19 106 ALA A CA 1
ATOM 803 C C . ALA A 1 106 ? -19.522 0.856 0.426 1.00 97.19 106 ALA A C 1
ATOM 805 O O . ALA A 1 106 ? -19.866 -0.246 0.006 1.00 97.19 106 ALA A O 1
ATOM 806 N N . THR A 1 107 ? -19.245 1.069 1.708 1.00 96.00 107 THR A N 1
ATOM 807 C CA . THR A 1 107 ? -19.494 0.089 2.770 1.00 96.00 107 THR A CA 1
ATOM 808 C C . THR A 1 107 ? -20.031 0.806 3.993 1.00 96.00 107 THR A C 1
ATOM 810 O O . THR A 1 107 ? -19.785 1.994 4.188 1.00 96.00 107 THR A O 1
ATOM 813 N N . ARG A 1 108 ? -20.715 0.076 4.870 1.00 94.25 108 ARG A N 1
ATOM 814 C CA . ARG A 1 108 ? -21.037 0.566 6.212 1.00 94.25 108 ARG A CA 1
ATOM 815 C C . ARG A 1 108 ? -20.093 -0.035 7.234 1.00 94.25 108 ARG A C 1
ATOM 817 O O . ARG A 1 108 ? -19.689 -1.191 7.097 1.00 94.25 108 ARG A O 1
ATOM 824 N N . LEU A 1 109 ? -19.740 0.749 8.246 1.00 92.38 109 LEU A N 1
ATOM 825 C CA . LEU A 1 109 ? -19.031 0.230 9.406 1.00 92.38 109 LEU A CA 1
ATOM 826 C C . LEU A 1 109 ? -19.978 -0.582 10.284 1.00 92.38 109 LEU A C 1
ATOM 828 O O . LEU A 1 109 ? -21.033 -0.104 10.689 1.00 92.38 109 LEU A O 1
ATOM 832 N N . ALA A 1 110 ? -19.552 -1.782 10.648 1.00 90.94 110 ALA A N 1
ATOM 833 C CA . ALA A 1 110 ? -20.166 -2.596 11.681 1.00 90.94 110 ALA A CA 1
ATOM 834 C C . ALA A 1 110 ? -19.114 -2.867 12.759 1.00 90.94 110 ALA A C 1
ATOM 836 O O . ALA A 1 110 ? -18.052 -3.423 12.472 1.00 90.94 110 ALA A O 1
ATOM 837 N N . ASN A 1 111 ? -19.384 -2.445 13.998 1.00 88.19 111 ASN A N 1
ATOM 838 C CA . ASN A 1 111 ? -18.469 -2.616 15.135 1.00 88.19 111 ASN A CA 1
ATOM 839 C C . ASN A 1 111 ? -17.047 -2.094 14.840 1.00 88.19 111 ASN A C 1
ATOM 841 O O . ASN A 1 111 ? -16.051 -2.780 15.074 1.00 88.19 111 ASN A O 1
ATOM 845 N N . GLY A 1 112 ? -16.963 -0.898 14.244 1.00 90.25 112 GLY A N 1
ATOM 846 C CA . GLY A 1 112 ? -15.694 -0.256 13.886 1.00 90.25 112 GLY A CA 1
ATOM 847 C C . GLY A 1 112 ? -14.942 -0.922 12.729 1.00 90.25 112 GLY A C 1
ATOM 848 O O . GLY A 1 112 ? -13.778 -0.598 12.502 1.00 90.25 112 GLY A O 1
ATOM 849 N N . ARG A 1 113 ? -15.561 -1.850 11.988 1.00 93.81 113 ARG A N 1
ATOM 850 C CA . ARG A 1 113 ? -14.938 -2.530 10.844 1.00 93.81 113 ARG A CA 1
ATOM 851 C C . ARG A 1 113 ? -15.784 -2.435 9.583 1.00 93.81 113 ARG A C 1
ATOM 853 O O . ARG A 1 113 ? -17.005 -2.497 9.640 1.00 93.81 113 ARG A O 1
ATOM 860 N N . GLY A 1 114 ? -15.116 -2.314 8.445 1.00 94.88 114 GLY A N 1
ATOM 861 C CA . GLY A 1 114 ? -15.717 -2.346 7.113 1.00 94.88 114 GLY A CA 1
ATOM 862 C C . GLY A 1 114 ? -14.779 -3.028 6.127 1.00 94.88 114 GLY A C 1
ATOM 863 O O . GLY A 1 114 ? -13.585 -3.185 6.402 1.00 94.88 114 GLY A O 1
ATOM 864 N N . GLU A 1 115 ? -15.302 -3.450 4.981 1.00 96.56 115 GLU A N 1
ATOM 865 C CA . GLU A 1 115 ? -14.515 -4.158 3.976 1.00 96.56 115 GLU A CA 1
ATOM 866 C C . GLU A 1 115 ? -14.954 -3.789 2.560 1.00 96.56 115 GLU A C 1
ATOM 868 O O . GLU A 1 115 ? -16.141 -3.674 2.278 1.00 96.56 115 GLU A O 1
ATOM 873 N N . PHE A 1 116 ? -13.975 -3.662 1.668 1.00 96.94 116 PHE A N 1
ATOM 874 C CA . PHE A 1 116 ? -14.172 -3.625 0.225 1.00 96.94 116 PHE A CA 1
ATOM 875 C C . PHE A 1 116 ? -13.417 -4.795 -0.404 1.00 96.94 116 PHE A C 1
ATOM 877 O O . PHE A 1 116 ? -12.273 -5.079 -0.030 1.00 96.94 116 PHE A O 1
ATOM 884 N N . VAL A 1 117 ? -14.029 -5.459 -1.381 1.00 96.06 117 VAL A N 1
ATOM 885 C CA . VAL A 1 117 ? -13.388 -6.530 -2.152 1.00 96.06 117 VAL A CA 1
ATOM 886 C C . VAL A 1 117 ? -13.403 -6.135 -3.617 1.00 96.06 117 VAL A C 1
ATOM 888 O O . VAL A 1 117 ? -14.457 -6.022 -4.230 1.00 96.06 117 VAL A O 1
ATOM 891 N N . LEU A 1 118 ? -12.215 -5.916 -4.172 1.00 96.00 118 LEU A N 1
ATOM 892 C CA . LEU A 1 118 ? -12.027 -5.420 -5.529 1.00 96.00 118 LEU A CA 1
ATOM 893 C C . LEU A 1 118 ? -11.416 -6.503 -6.413 1.00 96.00 118 LEU A C 1
ATOM 895 O O . LEU A 1 118 ? -10.547 -7.262 -5.978 1.00 96.00 118 LEU A O 1
ATOM 899 N N . ASN A 1 119 ? -11.803 -6.535 -7.686 1.00 94.25 119 ASN A N 1
ATOM 900 C CA . ASN A 1 119 ? -11.104 -7.334 -8.686 1.00 94.25 119 ASN A CA 1
ATOM 901 C C . ASN A 1 119 ? -9.888 -6.554 -9.209 1.00 94.25 119 ASN A C 1
ATOM 903 O O . ASN A 1 119 ? -10.043 -5.485 -9.799 1.00 94.25 119 ASN A O 1
ATOM 907 N N . LYS A 1 120 ? -8.676 -7.106 -9.057 1.00 92.69 120 LYS A N 1
ATOM 908 C CA . LYS A 1 120 ? -7.432 -6.474 -9.534 1.00 92.69 120 LYS A CA 1
ATOM 909 C C . LYS A 1 120 ? -7.427 -6.236 -11.046 1.00 92.69 120 LYS A C 1
ATOM 911 O O . LYS A 1 120 ? -6.738 -5.345 -11.525 1.00 92.69 120 LYS A O 1
ATOM 916 N N . LEU A 1 121 ? -8.205 -7.001 -11.815 1.00 90.25 121 LEU A N 1
ATOM 917 C CA . LEU A 1 121 ? -8.341 -6.787 -13.259 1.00 90.25 121 LEU A CA 1
ATOM 918 C C . LEU A 1 121 ? -8.976 -5.434 -13.609 1.00 90.25 121 LEU A C 1
ATOM 920 O O . LEU A 1 121 ? -8.735 -4.943 -14.708 1.00 90.25 121 LEU A O 1
ATOM 924 N N . GLY A 1 122 ? -9.757 -4.842 -12.699 1.00 89.44 122 GLY A N 1
ATOM 925 C CA . GLY A 1 122 ? -10.325 -3.503 -12.872 1.00 89.44 122 GLY A CA 1
ATOM 926 C C . GLY A 1 122 ? -9.350 -2.369 -12.544 1.00 89.44 122 GLY A C 1
ATOM 927 O O . GLY A 1 122 ? -9.592 -1.227 -12.932 1.00 89.44 122 GLY A O 1
ATOM 928 N N . LEU A 1 123 ? -8.242 -2.669 -11.859 1.00 92.19 123 LEU A N 1
ATOM 929 C CA . LEU A 1 123 ? -7.236 -1.681 -11.479 1.00 92.19 123 LEU A CA 1
ATOM 930 C C . LEU A 1 123 ? -6.242 -1.449 -12.620 1.00 92.19 123 LEU A C 1
ATOM 932 O O . LEU A 1 123 ? -5.895 -2.366 -13.368 1.00 92.19 123 LEU A O 1
ATOM 936 N N . ALA A 1 124 ? -5.764 -0.210 -12.730 1.00 88.75 124 ALA A N 1
ATOM 937 C CA . ALA A 1 124 ? -4.711 0.138 -13.672 1.00 88.75 124 ALA A CA 1
ATOM 938 C C . ALA A 1 124 ? -3.364 -0.473 -13.254 1.00 88.75 124 ALA A C 1
ATOM 940 O O . ALA A 1 124 ? -3.083 -0.669 -12.070 1.00 88.75 124 ALA A O 1
ATOM 941 N N . ASP A 1 125 ? -2.508 -0.721 -14.242 1.00 89.56 125 ASP A N 1
ATOM 942 C CA . ASP A 1 125 ? -1.109 -1.058 -14.006 1.00 89.56 125 ASP A CA 1
ATOM 943 C C . ASP A 1 125 ? -0.378 0.148 -13.379 1.00 89.56 125 ASP A C 1
ATOM 945 O O . ASP A 1 125 ? -0.616 1.299 -13.747 1.00 89.56 125 ASP A O 1
ATOM 949 N N . GLY A 1 126 ? 0.524 -0.108 -12.430 1.00 90.50 126 GLY A N 1
ATOM 950 C CA . GLY A 1 126 ? 1.232 0.928 -11.676 1.00 90.50 126 GLY A CA 1
ATOM 951 C C . GLY A 1 126 ? 0.618 1.204 -10.302 1.00 90.50 126 GLY A C 1
ATOM 952 O O . GLY A 1 126 ? 0.216 0.280 -9.597 1.00 90.50 126 GLY A O 1
ATOM 953 N N . ILE A 1 127 ? 0.626 2.470 -9.874 1.00 94.12 127 ILE A N 1
ATOM 954 C CA . ILE A 1 127 ? 0.196 2.881 -8.529 1.00 94.12 127 ILE A CA 1
ATOM 955 C C . ILE A 1 127 ? -1.261 3.347 -8.563 1.00 94.12 127 ILE A C 1
ATOM 957 O O . ILE A 1 127 ? -1.590 4.336 -9.216 1.00 94.12 127 ILE A O 1
ATOM 961 N N . THR A 1 128 ? -2.114 2.667 -7.801 1.00 96.69 128 THR A N 1
ATOM 962 C CA . THR A 1 128 ? -3.473 3.114 -7.480 1.00 96.69 128 THR A CA 1
ATOM 963 C C . THR A 1 128 ? -3.482 3.783 -6.106 1.00 96.69 128 THR A C 1
ATOM 965 O O . THR A 1 128 ? -2.981 3.212 -5.136 1.00 96.69 128 THR A O 1
ATOM 968 N N . HIS A 1 129 ? -4.064 4.977 -6.027 1.00 97.31 129 HIS A N 1
ATOM 969 C CA . HIS A 1 129 ? -4.331 5.710 -4.794 1.00 97.31 129 HIS A CA 1
ATOM 970 C C . HIS A 1 129 ? -5.745 5.379 -4.331 1.00 97.31 129 HIS A C 1
ATOM 972 O O . HIS A 1 129 ? -6.707 5.650 -5.051 1.00 97.31 129 HIS A O 1
ATOM 978 N N . PHE A 1 130 ? -5.866 4.784 -3.148 1.00 98.06 130 PHE A N 1
ATOM 979 C CA . PHE A 1 130 ? -7.143 4.548 -2.491 1.00 98.06 130 PHE A CA 1
ATOM 980 C C . PHE A 1 130 ? -7.369 5.592 -1.412 1.00 98.06 130 PHE A C 1
ATOM 982 O O . PHE A 1 130 ? -6.624 5.612 -0.435 1.00 98.06 130 PHE A O 1
ATOM 989 N N . THR A 1 131 ? -8.419 6.392 -1.551 1.00 97.88 131 THR A N 1
ATOM 990 C CA . THR A 1 131 ? -8.813 7.402 -0.567 1.00 97.88 131 THR A CA 1
ATOM 991 C C . THR A 1 131 ? -10.184 7.042 -0.002 1.00 97.88 131 THR A C 1
ATOM 993 O O . THR A 1 131 ? -11.139 6.813 -0.748 1.00 97.88 131 THR A O 1
ATOM 996 N N . LEU A 1 132 ? -10.267 6.960 1.324 1.00 97.75 132 LEU A N 1
ATOM 997 C CA . LEU A 1 132 ? -11.497 6.694 2.064 1.00 97.75 132 LEU A CA 1
ATOM 998 C C . LEU A 1 132 ? -12.170 8.015 2.443 1.00 97.75 132 LEU A C 1
ATOM 1000 O O . LEU A 1 132 ? -11.503 8.911 2.954 1.00 97.75 132 LEU A O 1
ATOM 1004 N N . PHE A 1 133 ? -13.483 8.108 2.264 1.00 97.19 133 PHE A N 1
ATOM 1005 C CA . PHE A 1 133 ? -14.292 9.275 2.599 1.00 97.19 133 PHE A CA 1
ATOM 1006 C C . PHE A 1 133 ? -15.446 8.905 3.531 1.00 97.19 133 PHE A C 1
ATOM 1008 O O . PHE A 1 133 ? -15.969 7.793 3.466 1.00 97.19 133 PHE A O 1
ATOM 1015 N N . ASN A 1 134 ? -15.874 9.856 4.363 1.00 93.69 134 ASN A N 1
ATOM 1016 C CA . ASN A 1 134 ? -17.131 9.753 5.114 1.00 93.69 134 ASN A CA 1
ATOM 1017 C C . ASN A 1 134 ? -18.335 10.283 4.312 1.00 93.69 134 ASN A C 1
ATOM 1019 O O . ASN A 1 134 ? -18.190 10.826 3.215 1.00 93.69 134 ASN A O 1
ATOM 1023 N N . SER A 1 135 ? -19.528 10.213 4.907 1.00 92.00 135 SER A N 1
ATOM 1024 C CA . SER A 1 135 ? -20.779 10.773 4.365 1.00 92.00 135 SER A CA 1
ATOM 1025 C C . SER A 1 135 ? -20.736 12.276 4.069 1.00 92.00 135 SER A C 1
ATOM 1027 O O . SER A 1 135 ? -21.465 12.762 3.205 1.00 92.00 135 SER A O 1
ATOM 1029 N N . ARG A 1 136 ? -19.838 13.021 4.724 1.00 93.50 136 ARG A N 1
ATOM 1030 C CA . ARG A 1 136 ? -19.587 14.448 4.461 1.00 93.50 136 ARG A CA 1
ATOM 1031 C C . ARG A 1 136 ? -18.556 14.687 3.355 1.00 93.50 136 ARG A C 1
ATOM 1033 O O . ARG A 1 136 ? -18.139 15.825 3.162 1.00 93.50 136 ARG A O 1
ATOM 1040 N N . LYS A 1 137 ? -18.138 13.638 2.636 1.00 94.00 137 LYS A N 1
ATOM 1041 C CA . LYS A 1 137 ? -17.125 13.678 1.567 1.00 94.00 137 LYS A CA 1
ATOM 1042 C C . LYS A 1 137 ? -15.761 14.190 2.045 1.00 94.00 137 LYS A C 1
ATOM 1044 O O . LYS A 1 137 ? -14.982 14.719 1.258 1.00 94.00 137 LYS A O 1
ATOM 1049 N N . GLN A 1 138 ? -15.457 14.029 3.333 1.00 95.06 138 GLN A N 1
ATOM 1050 C CA . GLN A 1 138 ? -14.156 14.388 3.896 1.00 95.06 138 GLN A CA 1
ATOM 1051 C C . GLN A 1 138 ? -13.202 13.197 3.753 1.00 95.06 138 GLN A C 1
ATOM 1053 O O . GLN A 1 13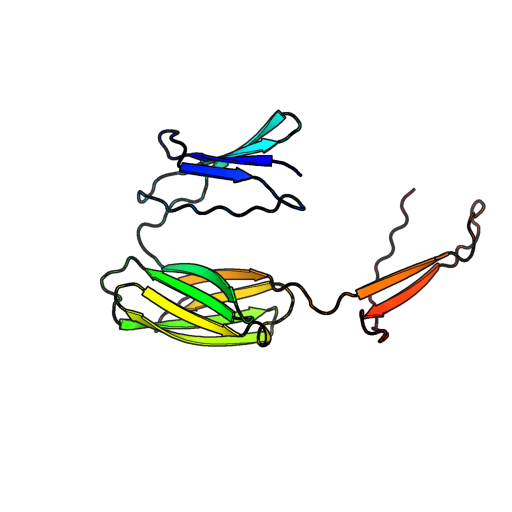8 ? -13.595 12.091 4.138 1.00 95.06 138 GLN A O 1
ATOM 1058 N N . PRO A 1 139 ? -11.977 13.389 3.229 1.00 96.19 139 PRO A N 1
ATOM 1059 C CA . PRO A 1 139 ? -10.990 12.320 3.153 1.00 96.19 139 PRO A CA 1
ATOM 1060 C C . PRO A 1 139 ? -10.511 11.953 4.562 1.00 96.19 139 PRO A C 1
ATOM 1062 O O . PRO A 1 139 ? -10.195 12.824 5.370 1.00 96.19 139 PRO A O 1
ATOM 1065 N N . LEU A 1 140 ? -10.472 10.657 4.856 1.00 94.06 140 LEU A N 1
ATOM 1066 C CA . LEU A 1 140 ? -10.151 10.110 6.176 1.00 94.06 140 LEU A CA 1
ATOM 1067 C C . LEU A 1 140 ? -8.792 9.415 6.211 1.00 94.06 140 LEU A C 1
ATOM 1069 O O . LEU A 1 140 ? -8.076 9.497 7.202 1.00 94.06 140 LEU A O 1
ATOM 1073 N N . SER A 1 141 ? -8.468 8.666 5.158 1.00 94.38 141 SER A N 1
ATOM 1074 C CA . SER A 1 141 ? -7.271 7.831 5.099 1.00 94.38 141 SER A CA 1
ATOM 1075 C C . SER A 1 141 ? -6.922 7.532 3.648 1.00 94.38 141 SER A C 1
ATOM 1077 O O . SER A 1 141 ? -7.819 7.426 2.805 1.00 94.38 141 SER A O 1
ATOM 1079 N N . GLU A 1 142 ? -5.632 7.374 3.366 1.00 95.31 142 GLU A N 1
ATOM 1080 C CA . GLU A 1 142 ? -5.131 7.017 2.044 1.00 95.31 142 GLU A CA 1
ATOM 1081 C C . GLU A 1 142 ? -4.215 5.793 2.108 1.00 95.31 142 GLU A C 1
ATOM 1083 O O . GLU A 1 142 ? -3.436 5.607 3.049 1.00 95.31 142 GLU A O 1
ATOM 1088 N N . ARG A 1 143 ? -4.284 4.948 1.076 1.00 95.38 143 ARG A N 1
ATOM 1089 C CA . ARG A 1 143 ? -3.340 3.855 0.874 1.00 95.38 143 ARG A CA 1
ATOM 1090 C C . ARG A 1 143 ? -2.989 3.685 -0.597 1.00 95.38 143 ARG A C 1
ATOM 1092 O O . ARG A 1 143 ? -3.864 3.591 -1.450 1.00 95.38 143 ARG A O 1
ATOM 1099 N N . LEU A 1 144 ? -1.698 3.545 -0.874 1.00 95.62 144 LEU A N 1
ATOM 1100 C CA . LEU A 1 144 ? -1.207 3.215 -2.207 1.00 95.62 144 LEU A CA 1
ATOM 1101 C C . LEU A 1 144 ? -1.153 1.703 -2.415 1.00 95.62 144 LEU A C 1
ATOM 1103 O O . LEU A 1 144 ? -0.756 0.949 -1.521 1.00 95.62 144 LEU A O 1
ATOM 1107 N N . TYR A 1 145 ? -1.498 1.275 -3.623 1.00 94.94 145 TYR A N 1
ATOM 1108 C CA . TYR A 1 145 ? -1.383 -0.103 -4.076 1.00 94.94 145 TYR A CA 1
ATOM 1109 C C . TYR A 1 145 ? -0.636 -0.161 -5.401 1.00 94.94 145 TYR A C 1
ATOM 1111 O O . TYR A 1 145 ? -1.004 0.523 -6.352 1.00 94.94 145 TYR A O 1
ATOM 1119 N N . PHE A 1 146 ? 0.407 -0.985 -5.466 1.00 92.56 146 PHE A N 1
ATOM 1120 C CA . PHE A 1 146 ? 1.170 -1.186 -6.689 1.00 92.56 146 PHE A CA 1
ATOM 1121 C C . PHE A 1 146 ? 0.733 -2.475 -7.385 1.00 92.56 146 PHE A C 1
ATOM 1123 O O . PHE A 1 146 ? 0.986 -3.575 -6.892 1.00 92.56 146 PHE A O 1
ATOM 1130 N N . GLN A 1 147 ? 0.131 -2.331 -8.561 1.00 90.44 147 GLN A N 1
ATOM 1131 C CA . GLN A 1 147 ? -0.113 -3.422 -9.487 1.00 90.44 147 GLN A CA 1
ATOM 1132 C C . GLN A 1 147 ? 1.031 -3.492 -10.493 1.00 90.44 147 GLN A C 1
ATOM 1134 O O . GLN A 1 147 ? 1.260 -2.566 -11.269 1.00 90.44 147 GLN A O 1
ATOM 1139 N N . ARG A 1 148 ? 1.759 -4.611 -10.497 1.00 87.62 148 ARG A N 1
ATOM 1140 C CA . ARG A 1 148 ? 2.845 -4.813 -11.456 1.00 87.62 148 ARG A CA 1
ATOM 1141 C C . ARG A 1 148 ? 2.285 -4.785 -12.889 1.00 87.62 148 ARG A C 1
ATOM 1143 O O . ARG A 1 148 ? 1.383 -5.580 -13.163 1.00 87.62 148 ARG A O 1
ATOM 1150 N N . PRO A 1 149 ? 2.840 -3.954 -13.792 1.00 86.00 149 PRO A N 1
ATOM 1151 C CA . PRO A 1 149 ? 2.401 -3.927 -15.178 1.00 86.00 149 PRO A CA 1
ATOM 1152 C C . PRO A 1 149 ? 2.494 -5.296 -15.847 1.00 86.00 149 PRO A C 1
ATOM 1154 O O . PRO A 1 149 ? 3.515 -5.980 -15.720 1.00 86.00 149 PRO A O 1
ATOM 1157 N N . LYS A 1 150 ? 1.430 -5.701 -16.548 1.00 80.50 150 LYS A N 1
ATOM 1158 C CA . LYS A 1 150 ? 1.383 -7.000 -17.246 1.00 80.50 150 LYS A CA 1
ATOM 1159 C C . LYS A 1 150 ? 2.171 -6.970 -18.548 1.00 80.50 150 LYS A C 1
ATOM 1161 O O . LYS A 1 150 ? 2.787 -7.962 -18.930 1.00 80.50 150 LYS A O 1
ATOM 1166 N N . GLN A 1 151 ? 2.123 -5.835 -19.238 1.00 76.44 151 GLN A N 1
ATOM 1167 C CA . GLN A 1 151 ? 2.858 -5.624 -20.474 1.00 76.44 151 GLN A CA 1
ATOM 1168 C C . GLN A 1 151 ? 4.251 -5.112 -20.140 1.00 76.44 151 GLN A C 1
ATOM 1170 O O . GLN A 1 151 ? 4.429 -3.979 -19.698 1.00 76.44 151 GLN A O 1
ATOM 1175 N N . GLN A 1 152 ? 5.244 -5.968 -20.348 1.00 76.25 152 GLN A N 1
ATOM 1176 C CA . GLN A 1 152 ? 6.634 -5.565 -20.263 1.00 76.25 152 GLN A CA 1
ATOM 1177 C C . GLN A 1 152 ? 7.085 -5.071 -21.635 1.00 76.25 152 GLN A C 1
ATOM 1179 O O . GLN A 1 152 ? 6.879 -5.741 -22.651 1.00 76.25 152 GLN A O 1
ATOM 1184 N N . LEU A 1 153 ? 7.681 -3.884 -21.651 1.00 81.06 153 LEU A N 1
ATOM 1185 C CA . LEU A 1 153 ? 8.345 -3.349 -22.825 1.00 81.06 153 LEU A CA 1
ATOM 1186 C C . LEU A 1 153 ? 9.703 -4.043 -22.961 1.00 81.06 153 LEU A C 1
ATOM 1188 O O . LEU A 1 153 ? 10.518 -4.010 -22.038 1.00 81.06 153 LEU A O 1
ATOM 1192 N N . VAL A 1 154 ? 9.926 -4.690 -24.097 1.00 83.69 154 VAL A N 1
ATOM 1193 C CA . VAL A 1 154 ? 11.210 -5.274 -24.479 1.00 83.69 154 VAL A CA 1
ATOM 1194 C C . VAL A 1 154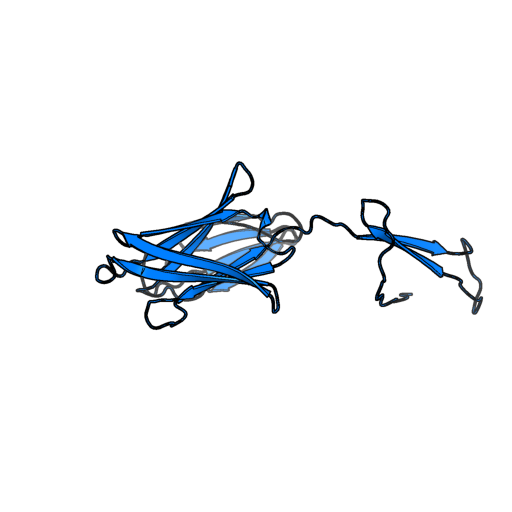 ? 11.900 -4.258 -25.371 1.00 83.69 154 VAL A C 1
ATOM 1196 O O . VAL A 1 154 ? 11.415 -3.978 -26.464 1.00 83.69 154 VAL A O 1
ATOM 1199 N N . ILE A 1 155 ? 12.999 -3.689 -24.885 1.00 86.81 155 ILE A N 1
ATOM 1200 C CA . ILE A 1 155 ? 13.820 -2.735 -25.630 1.00 86.81 155 ILE A CA 1
ATOM 1201 C C . ILE A 1 155 ? 15.075 -3.472 -26.081 1.00 86.81 155 ILE A C 1
ATOM 1203 O O . ILE A 1 155 ? 15.767 -4.067 -25.255 1.00 86.81 155 ILE A O 1
ATOM 1207 N N . ALA A 1 156 ? 15.364 -3.423 -27.376 1.00 87.88 156 ALA A N 1
ATOM 1208 C CA . ALA A 1 156 ? 16.600 -3.937 -27.941 1.00 87.88 156 ALA A CA 1
ATOM 1209 C C . ALA A 1 156 ? 17.348 -2.800 -28.632 1.00 87.88 156 ALA A C 1
ATOM 1211 O O . ALA A 1 156 ? 16.758 -2.018 -29.382 1.00 87.88 156 ALA A O 1
ATOM 1212 N N . ALA A 1 157 ? 18.647 -2.726 -28.364 1.00 89.94 157 ALA A N 1
ATOM 1213 C CA . ALA A 1 157 ? 19.546 -1.753 -28.952 1.00 89.94 157 ALA A CA 1
ATOM 1214 C C . ALA A 1 157 ? 20.723 -2.500 -29.586 1.00 89.94 157 ALA A C 1
ATOM 1216 O O . ALA A 1 157 ? 21.303 -3.382 -28.953 1.00 89.94 157 ALA A O 1
ATOM 1217 N N . ALA A 1 158 ? 21.046 -2.169 -30.832 1.00 92.56 158 ALA A N 1
ATOM 1218 C CA . ALA A 1 158 ? 22.144 -2.772 -31.571 1.00 92.56 158 ALA A CA 1
ATOM 1219 C C . ALA A 1 158 ? 23.009 -1.684 -32.202 1.00 92.56 158 ALA A C 1
ATOM 1221 O O . ALA A 1 158 ? 22.503 -0.753 -32.831 1.00 92.56 158 ALA A O 1
ATOM 1222 N N . LEU A 1 159 ? 24.317 -1.813 -32.013 1.00 92.69 159 LEU A N 1
ATOM 1223 C CA . LEU A 1 159 ? 25.315 -0.979 -32.667 1.00 92.69 159 LEU A CA 1
ATOM 1224 C C . LEU A 1 159 ? 25.623 -1.547 -34.048 1.00 92.69 159 LEU A C 1
ATOM 1226 O O . LEU A 1 159 ? 25.608 -2.763 -34.244 1.00 92.69 159 LEU A O 1
ATOM 1230 N N . ASP A 1 160 ? 25.925 -0.670 -35.000 1.00 93.81 160 ASP A N 1
ATOM 1231 C CA . ASP A 1 160 ? 26.348 -1.092 -36.333 1.00 93.81 160 ASP A CA 1
ATOM 1232 C C . ASP A 1 160 ? 27.771 -1.670 -36.361 1.00 93.81 160 ASP A C 1
ATOM 1234 O O . ASP A 1 160 ? 28.104 -2.404 -37.292 1.00 93.81 160 ASP A O 1
ATOM 1238 N N . LYS A 1 161 ? 28.604 -1.387 -35.346 1.00 91.25 161 LYS A N 1
ATOM 1239 C CA . LYS A 1 161 ? 29.976 -1.902 -35.228 1.00 91.25 161 LYS A CA 1
ATOM 1240 C C . LYS A 1 161 ? 30.340 -2.264 -33.782 1.00 91.25 161 LYS A C 1
ATOM 1242 O O . LYS A 1 161 ? 29.822 -1.658 -32.847 1.00 91.25 161 LYS A O 1
ATOM 1247 N N . PRO A 1 162 ? 31.268 -3.220 -33.580 1.00 90.75 162 PRO A N 1
ATOM 1248 C CA . PRO A 1 162 ? 31.757 -3.582 -32.248 1.00 90.75 162 PRO A CA 1
ATOM 1249 C C . PRO A 1 162 ? 32.740 -2.558 -31.657 1.00 90.75 162 PRO A C 1
ATOM 1251 O O . PRO A 1 162 ? 32.917 -2.518 -30.443 1.00 90.75 162 PRO A O 1
ATOM 1254 N N . GLN A 1 163 ? 33.394 -1.749 -32.496 1.00 92.06 163 GLN A N 1
ATOM 1255 C CA . GLN A 1 163 ? 34.359 -0.732 -32.086 1.00 92.06 163 GLN A CA 1
ATOM 1256 C C . GLN A 1 163 ? 34.296 0.458 -33.045 1.00 92.06 163 GLN A C 1
ATOM 1258 O O . GLN A 1 163 ? 34.061 0.281 -34.241 1.00 92.06 163 GLN A O 1
ATOM 1263 N N . TYR A 1 164 ? 34.541 1.648 -32.501 1.00 93.25 164 TYR A N 1
ATOM 1264 C CA . TYR A 1 164 ? 34.563 2.912 -33.229 1.00 93.25 164 TYR A CA 1
ATOM 1265 C C . TYR A 1 164 ? 35.871 3.656 -32.953 1.00 93.25 164 TYR A C 1
ATOM 1267 O O . TYR A 1 164 ? 36.408 3.597 -31.845 1.00 93.25 164 TYR A O 1
ATOM 1275 N N . GLY A 1 165 ? 36.383 4.354 -33.962 1.00 93.12 165 GLY A N 1
ATOM 1276 C CA . GLY A 1 165 ? 37.496 5.286 -33.836 1.00 93.12 165 GLY A CA 1
ATOM 1277 C C . GLY A 1 165 ? 37.066 6.667 -33.332 1.00 93.12 165 GLY A C 1
ATOM 1278 O O . GLY A 1 165 ? 35.883 7.001 -33.234 1.00 93.12 165 GLY A O 1
ATOM 1279 N N . THR A 1 166 ? 38.050 7.515 -33.042 1.00 93.06 166 THR A N 1
ATOM 1280 C CA . THR A 1 166 ? 37.818 8.898 -32.607 1.00 93.06 166 THR A CA 1
ATOM 1281 C C . THR A 1 166 ? 37.000 9.671 -33.642 1.00 93.06 166 THR A C 1
ATOM 1283 O O . THR A 1 166 ? 37.411 9.786 -34.796 1.00 93.06 166 THR A O 1
ATOM 1286 N N . ARG A 1 167 ? 35.869 10.250 -33.209 1.00 90.69 167 ARG A N 1
ATOM 1287 C CA . ARG A 1 167 ? 34.915 11.005 -34.053 1.00 90.69 167 ARG A CA 1
ATOM 1288 C C . ARG A 1 167 ? 34.286 10.184 -35.185 1.00 90.69 167 ARG A C 1
ATOM 1290 O O . ARG A 1 167 ? 33.757 10.759 -36.136 1.00 90.69 167 ARG A O 1
ATOM 1297 N N . GLU A 1 168 ? 34.323 8.859 -35.094 1.00 93.62 168 GLU A N 1
ATOM 1298 C CA . GLU A 1 168 ? 33.605 8.010 -36.033 1.00 93.62 168 GLU A CA 1
ATOM 1299 C C . GLU A 1 168 ? 32.091 8.112 -35.799 1.00 93.62 168 GLU A C 1
ATOM 1301 O O . GLU A 1 168 ? 31.613 8.195 -34.666 1.00 93.62 168 GLU A O 1
ATOM 1306 N N . LYS A 1 169 ? 31.321 8.121 -36.891 1.00 92.56 169 LYS A N 1
ATOM 1307 C CA . LYS A 1 169 ? 29.860 8.099 -36.822 1.00 92.56 169 LYS A CA 1
ATOM 1308 C C . LYS A 1 169 ? 29.392 6.767 -36.227 1.00 92.56 169 LYS A C 1
ATOM 1310 O O . LYS A 1 169 ? 29.692 5.711 -36.774 1.00 92.56 169 LYS A O 1
ATOM 1315 N N . VAL A 1 170 ? 28.588 6.847 -35.171 1.00 92.94 170 VAL A N 1
ATOM 1316 C CA . VAL A 1 170 ? 27.925 5.701 -34.535 1.00 92.94 170 VAL A CA 1
ATOM 1317 C C . VAL 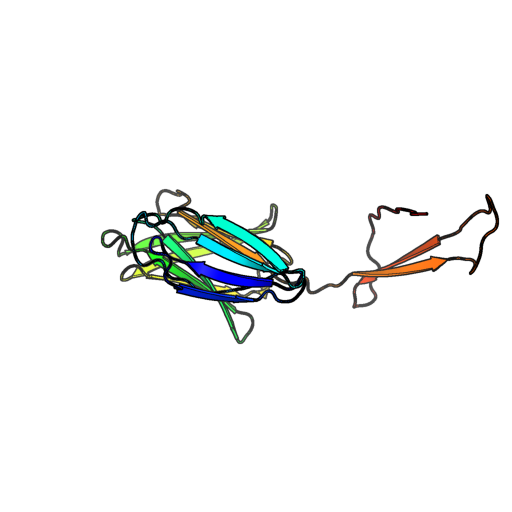A 1 170 ? 26.482 5.615 -35.024 1.00 92.94 170 VAL A C 1
ATOM 1319 O O . VAL A 1 170 ? 25.753 6.610 -34.966 1.00 92.94 170 VAL A O 1
ATOM 1322 N N . THR A 1 171 ? 26.049 4.438 -35.481 1.00 93.31 171 THR A N 1
ATOM 1323 C CA . THR A 1 171 ? 24.641 4.180 -35.806 1.00 93.31 171 THR A CA 1
ATOM 1324 C C . THR A 1 171 ? 24.046 3.232 -34.770 1.00 93.31 171 THR A C 1
ATOM 1326 O O . THR A 1 171 ? 24.421 2.065 -34.686 1.00 93.31 171 THR A O 1
ATOM 1329 N N . LEU A 1 172 ? 23.078 3.726 -33.995 1.00 90.56 172 LEU A N 1
ATOM 1330 C CA . LEU A 1 172 ? 22.326 2.921 -33.036 1.00 90.56 172 LEU A CA 1
ATOM 1331 C C . LEU A 1 172 ? 20.966 2.538 -33.620 1.00 90.56 172 LEU A C 1
ATOM 1333 O O . LEU A 1 172 ? 20.142 3.402 -33.918 1.00 90.56 172 LEU A O 1
ATOM 1337 N N . GLN A 1 173 ? 20.710 1.239 -33.731 1.00 90.62 173 GLN A N 1
ATOM 1338 C CA . GLN A 1 173 ? 19.390 0.709 -34.045 1.00 90.62 173 GLN A CA 1
ATOM 1339 C C . GLN A 1 173 ? 18.643 0.434 -32.743 1.00 90.62 173 GLN A C 1
ATOM 1341 O O . GLN A 1 173 ? 19.073 -0.393 -31.941 1.00 90.62 173 GLN A O 1
ATOM 1346 N N . LEU A 1 174 ? 17.523 1.126 -32.534 1.00 89.00 174 LEU A N 1
ATOM 1347 C CA . LEU A 1 174 ? 16.664 0.956 -31.367 1.00 89.00 174 LEU A CA 1
ATOM 1348 C C . LEU A 1 174 ? 15.318 0.379 -31.801 1.00 89.00 174 LEU A C 1
ATOM 1350 O O . LEU A 1 174 ? 14.677 0.891 -32.716 1.00 89.00 174 LEU A O 1
ATOM 1354 N N . SER A 1 175 ? 14.867 -0.662 -31.112 1.00 87.38 175 SER A N 1
ATOM 1355 C CA . SER A 1 175 ? 13.527 -1.216 -31.284 1.00 87.38 175 SER A CA 1
ATOM 1356 C C . SER A 1 175 ? 12.875 -1.434 -29.927 1.00 87.38 175 SER A C 1
ATOM 1358 O O . SER A 1 175 ? 13.553 -1.742 -28.942 1.00 87.38 175 SER A O 1
ATOM 1360 N N . ALA A 1 176 ? 11.551 -1.297 -29.870 1.00 85.69 176 ALA A N 1
ATOM 1361 C CA . ALA A 1 176 ? 10.805 -1.866 -28.766 1.00 85.69 176 ALA A CA 1
ATOM 1362 C C . ALA A 1 176 ? 9.531 -2.553 -29.217 1.00 85.69 176 ALA A C 1
ATOM 1364 O O . ALA A 1 176 ? 8.795 -2.093 -30.096 1.00 85.69 176 ALA A O 1
ATOM 1365 N N . ALA A 1 177 ? 9.270 -3.651 -28.531 1.00 84.75 177 ALA A N 1
ATOM 1366 C CA . ALA A 1 177 ? 8.074 -4.438 -28.677 1.00 84.75 177 ALA A CA 1
ATOM 1367 C C . ALA A 1 177 ? 7.477 -4.693 -27.298 1.00 84.75 177 ALA A C 1
ATOM 1369 O O . ALA A 1 177 ? 8.157 -4.719 -26.272 1.00 84.75 177 ALA A O 1
ATOM 1370 N N . THR A 1 178 ? 6.174 -4.911 -27.269 1.00 80.12 178 THR A N 1
ATOM 1371 C CA . THR A 1 178 ? 5.543 -5.572 -26.127 1.00 80.12 178 THR A CA 1
ATOM 1372 C C . THR A 1 178 ? 5.978 -7.037 -26.082 1.00 80.12 178 THR A C 1
ATOM 1374 O O . THR A 1 178 ? 6.355 -7.610 -27.105 1.00 80.12 178 THR A O 1
ATOM 1377 N N . SER A 1 179 ? 5.868 -7.686 -24.923 1.00 69.12 179 SER A N 1
ATOM 1378 C CA . SER A 1 179 ? 6.131 -9.127 -24.776 1.00 69.12 179 SER A CA 1
ATOM 1379 C C . SER A 1 179 ? 5.332 -10.028 -25.739 1.00 69.12 179 SER A C 1
ATOM 1381 O O . SER A 1 179 ? 5.710 -11.175 -25.945 1.00 69.12 179 SER A O 1
ATOM 1383 N N . GLY A 1 180 ? 4.260 -9.515 -26.360 1.00 69.25 180 GLY A N 1
ATOM 1384 C CA . GLY A 1 180 ? 3.491 -10.181 -27.420 1.00 69.25 180 GLY A CA 1
ATOM 1385 C C . GLY A 1 180 ? 3.912 -9.832 -28.857 1.00 69.25 180 GLY A C 1
ATOM 1386 O O . GLY A 1 180 ? 3.140 -10.083 -29.777 1.00 69.25 180 GLY A O 1
ATOM 1387 N N . GLY A 1 181 ? 5.069 -9.194 -29.065 1.00 67.88 181 GLY A N 1
ATOM 1388 C CA . GLY A 1 181 ? 5.634 -8.892 -30.389 1.00 67.88 181 GLY A CA 1
ATOM 1389 C C . GLY A 1 181 ? 5.037 -7.677 -31.110 1.00 67.88 181 GLY A C 1
ATOM 1390 O O . GLY A 1 181 ? 5.474 -7.345 -32.208 1.00 67.88 181 GLY A O 1
ATOM 1391 N N . LYS A 1 182 ? 4.061 -6.975 -30.517 1.00 73.06 182 LYS A N 1
ATOM 1392 C CA . LYS A 1 182 ? 3.516 -5.741 -31.109 1.00 73.06 182 LYS A CA 1
ATOM 1393 C C . LYS A 1 182 ? 4.474 -4.574 -30.885 1.00 73.06 182 LYS A C 1
ATOM 1395 O O . LYS A 1 182 ? 4.818 -4.298 -29.731 1.00 73.06 182 LYS A O 1
ATOM 1400 N N . PHE A 1 183 ? 4.845 -3.887 -31.965 1.00 73.06 183 PHE A N 1
ATOM 1401 C CA . PHE A 1 183 ? 5.599 -2.633 -31.924 1.00 73.06 183 PHE A CA 1
ATOM 1402 C C . PHE A 1 183 ? 4.805 -1.545 -31.194 1.00 73.06 183 PHE A C 1
ATOM 1404 O O . PHE A 1 183 ? 3.593 -1.426 -31.373 1.00 73.06 183 PHE A O 1
ATOM 1411 N N . CYS A 1 184 ? 5.495 -0.763 -30.367 1.00 66.19 184 CYS A N 1
ATOM 1412 C CA . CYS A 1 184 ? 4.908 0.329 -29.594 1.00 66.19 184 CYS A CA 1
ATOM 1413 C C . CYS A 1 184 ? 5.690 1.624 -29.871 1.00 66.19 184 CYS A C 1
ATOM 1415 O O . CYS A 1 184 ? 6.921 1.561 -29.907 1.00 66.19 184 CYS A O 1
ATOM 1417 N N . PRO A 1 185 ? 5.030 2.782 -30.072 1.00 67.00 185 PRO A N 1
ATOM 1418 C CA . PRO A 1 185 ? 5.730 4.059 -30.172 1.00 67.00 185 PRO A CA 1
ATOM 1419 C C . PRO A 1 185 ? 6.513 4.348 -28.884 1.00 67.00 185 PRO A C 1
ATOM 1421 O O . PRO A 1 185 ? 6.019 4.139 -27.776 1.00 67.00 185 PRO A O 1
ATOM 1424 N N . LEU A 1 186 ? 7.750 4.819 -29.041 1.00 66.56 186 LEU A N 1
ATOM 1425 C CA . LEU A 1 186 ? 8.703 5.038 -27.953 1.00 66.56 186 LEU A CA 1
ATOM 1426 C C . LEU A 1 186 ? 9.054 6.513 -27.835 1.00 66.56 186 LEU A C 1
ATOM 1428 O O . LEU A 1 186 ? 9.353 7.166 -28.831 1.00 66.56 186 LEU A O 1
ATOM 1432 N N . ILE A 1 187 ? 9.114 6.992 -26.596 1.00 72.69 187 ILE A N 1
ATOM 1433 C CA . ILE A 1 187 ? 9.858 8.197 -26.238 1.00 72.69 187 ILE A CA 1
ATOM 1434 C C . ILE A 1 187 ? 11.060 7.715 -25.430 1.00 72.69 187 ILE A C 1
ATOM 1436 O O . ILE A 1 187 ? 10.894 7.137 -24.356 1.00 72.69 187 ILE A O 1
ATOM 1440 N N . CYS A 1 188 ? 12.264 7.910 -25.958 1.00 72.06 188 CYS A N 1
ATOM 1441 C CA . CYS A 1 188 ? 13.506 7.506 -25.308 1.00 72.06 188 CYS A CA 1
ATOM 1442 C C . CYS A 1 188 ? 14.406 8.720 -25.068 1.00 72.06 188 CYS A C 1
ATOM 1444 O O . CYS A 1 188 ? 14.589 9.548 -25.958 1.00 72.06 188 CYS A O 1
ATOM 1446 N N . HIS A 1 189 ? 15.009 8.785 -23.882 1.00 78.12 189 HIS A N 1
ATOM 1447 C CA . HIS A 1 189 ? 16.169 9.634 -23.626 1.00 78.12 189 HIS A CA 1
ATOM 1448 C C . HIS A 1 189 ? 17.421 8.765 -23.709 1.00 78.12 189 HIS A C 1
ATOM 1450 O O . HIS A 1 189 ? 17.499 7.732 -23.043 1.00 78.12 189 HIS A O 1
ATOM 1456 N N . LEU A 1 190 ? 18.375 9.175 -24.541 1.00 79.69 190 LEU A N 1
ATOM 1457 C CA . LEU A 1 190 ? 19.647 8.487 -24.711 1.00 79.69 190 LEU A CA 1
ATOM 1458 C C . LEU A 1 190 ? 20.734 9.253 -23.954 1.00 79.69 190 LEU A C 1
ATOM 1460 O O . LEU A 1 190 ? 20.861 10.464 -24.127 1.00 79.69 190 LEU A O 1
ATOM 1464 N N . LEU A 1 191 ? 21.512 8.548 -23.135 1.00 82.69 191 LEU A N 1
ATOM 1465 C CA . LEU A 1 191 ? 22.669 9.097 -22.435 1.00 82.69 191 LEU A CA 1
ATOM 1466 C C . LEU A 1 191 ? 23.895 8.252 -22.786 1.00 82.69 191 LEU A C 1
ATOM 1468 O O . LEU A 1 191 ? 23.878 7.038 -22.588 1.00 82.69 191 LEU A O 1
ATOM 1472 N N . CYS A 1 192 ? 24.934 8.897 -23.313 1.00 76.75 192 CYS A N 1
ATOM 1473 C CA . CYS A 1 192 ? 26.262 8.308 -23.464 1.00 76.75 192 CYS A CA 1
ATOM 1474 C C . CYS A 1 192 ? 27.086 8.693 -22.232 1.00 76.75 192 CYS A C 1
ATOM 1476 O O . CYS A 1 192 ? 27.043 9.851 -21.818 1.00 76.75 192 CYS A O 1
ATOM 1478 N N . ILE A 1 193 ? 27.781 7.728 -21.636 1.00 80.94 193 ILE A N 1
ATOM 1479 C CA . ILE A 1 193 ? 28.656 7.930 -20.478 1.00 80.94 193 ILE A CA 1
ATOM 1480 C C . ILE A 1 193 ? 30.042 7.427 -20.888 1.00 80.94 193 ILE A C 1
ATOM 1482 O O . ILE A 1 193 ? 30.120 6.380 -21.534 1.00 80.94 193 ILE A O 1
ATOM 1486 N N . ASP A 1 194 ? 31.077 8.197 -20.551 1.00 67.12 194 ASP A N 1
ATOM 1487 C CA . ASP A 1 194 ? 32.489 7.877 -20.809 1.00 67.12 194 ASP A CA 1
ATOM 1488 C C . ASP A 1 194 ? 33.025 6.766 -19.888 1.00 67.12 194 ASP A C 1
ATOM 1490 O O . ASP A 1 194 ? 32.573 6.683 -18.717 1.00 67.12 194 ASP A O 1
#

Sequence (194 aa):
MDAEGTILDAQGAVLAQFKTLKFGLGKFAFTPTQEGSGYTAILRFSNRESVTRKLPSVQAQGYVLRLEEKGQGQLRITVASNLAERSGEELFLIGHAGQKISVSEATRLANGRGEFVLNKLGLADGITHFTLFNSRKQPLSERLYFQRPKQQLVIAAALDKPQYGTREKVTLQLSAATSGGKFCPLICHLLCID

Organism: NCBI:txid1385715

Radius of gyration: 23.66 Å; chains: 1; bounding box: 61×30×63 Å

pLDDT: mean 89.14, std 7.79, range [66.19, 98.06]

Foldseek 3Di:
DWKKKFKAWPVRDTQDIWIADPPRDTDDDGDDDDAQIKMKMWIADPVRDIDIDIDDGDHPWAKDWDWDDDPPQKIKIKIATPPQVQQQWKKWKWKDDVPDTQDTDIWGHHRRMTMDIDRNVSDDAAKIKIFMATPVRDTGDIDIDHHHDPWDKDKDKDWPDPDDDDPGDIDIDIFIDTPVRHGDDDDDDDDDDD

Secondary structure (DSSP, 8-state):
--EEEEEE-TT--EEEEEE--GGG---------STT---EEEEEETTS-EEEEEPPPPPSS-EEEEEEEEGGGEEEEEEEE--GGGTT-EEEEEEEETTEEEEEEEEE-BTTEEEEEEEGGGSPSEEEEEEEEETT--EEEEEEEEEPPSS-EEEEEEES-S---TTPPP-EEEEEEETTS-B-----------